Protein AF-A0A9D7TVD2-F1 (afdb_monomer_lite)

Foldseek 3Di:
DAQAAQKFKDKLNHTDDTDHHPADPVNDDDLDDDDDPADIDMDILHDDKDKDKDDAQVSNPDPDPPRKAHIDMETFDDFVQFDFKFKDFADPPPQFQKKKKKKKDFPVFLQFKDKQNHRDPFDWAADPSDHRMIMTIDIDHDDPDTMIMIHTPDTMWMKIKIIGSYHIDIYTRDTNPDDQFKAKWKAQVVDPDTGSDNDDDAPGKIWIKIKHQADPPPVGGDFFQKKWKAWPPPLVQKVVSDPGDMGGDDPPDNTRAFPDWDDDSSTIMGMDIDPDIMGGNDDDDIDMDMWTWDDDPVGGDTD

Structure (mmCIF, N/CA/C/O backbone):
data_AF-A0A9D7TVD2-F1
#
_entry.id   AF-A0A9D7TVD2-F1
#
loop_
_atom_site.group_PDB
_atom_site.id
_atom_site.type_symbol
_atom_site.label_atom_id
_atom_site.label_alt_id
_atom_site.label_comp_id
_atom_site.label_asym_id
_atom_site.label_entity_id
_atom_site.label_seq_id
_atom_site.pdbx_PDB_ins_code
_atom_site.Cartn_x
_atom_site.Cartn_y
_atom_site.Cartn_z
_atom_site.occupancy
_atom_site.B_iso_or_equiv
_atom_site.auth_seq_id
_atom_site.auth_comp_id
_atom_site.auth_asym_id
_atom_site.auth_atom_id
_atom_site.pdbx_PDB_model_num
ATOM 1 N N . MET A 1 1 ? 15.149 -0.720 5.467 1.00 92.44 1 MET A N 1
ATOM 2 C CA . MET A 1 1 ? 15.584 -0.126 6.751 1.00 92.44 1 MET A CA 1
ATOM 3 C C . MET A 1 1 ? 14.528 -0.386 7.810 1.00 92.44 1 MET A C 1
ATOM 5 O O . MET A 1 1 ? 13.360 -0.166 7.510 1.00 92.44 1 MET A O 1
ATOM 9 N N . ALA A 1 2 ? 14.906 -0.838 9.004 1.00 95.94 2 ALA A N 1
ATOM 10 C CA . ALA A 1 2 ? 13.975 -1.062 10.113 1.00 95.94 2 ALA A CA 1
ATOM 11 C C . ALA A 1 2 ? 13.753 0.200 10.960 1.00 95.94 2 ALA A C 1
ATOM 13 O O . ALA A 1 2 ? 14.700 0.931 11.260 1.00 95.94 2 ALA A O 1
ATOM 14 N N . SER A 1 3 ? 12.503 0.442 11.363 1.00 92.69 3 SER A N 1
ATOM 15 C CA . SER A 1 3 ? 12.142 1.546 12.265 1.00 92.69 3 SER A CA 1
ATOM 16 C C . SER A 1 3 ? 12.332 1.202 13.748 1.00 92.69 3 SER A C 1
ATOM 18 O O . SER A 1 3 ? 12.422 2.105 14.582 1.00 92.69 3 SER A O 1
ATOM 20 N N . GLU A 1 4 ? 12.367 -0.087 14.083 1.00 92.62 4 GLU A N 1
ATOM 21 C CA . GLU A 1 4 ? 12.349 -0.612 15.451 1.00 92.62 4 GLU A CA 1
ATOM 22 C C . GLU A 1 4 ? 13.336 -1.777 15.606 1.00 92.62 4 GLU A C 1
ATOM 24 O O . GLU A 1 4 ? 13.703 -2.432 14.625 1.00 92.62 4 GLU A O 1
ATOM 29 N N . ASP A 1 5 ? 13.754 -2.045 16.844 1.00 91.00 5 ASP A N 1
ATOM 30 C CA . ASP A 1 5 ? 14.637 -3.170 17.149 1.00 91.00 5 ASP A CA 1
ATOM 31 C C . ASP A 1 5 ? 13.942 -4.516 16.958 1.00 91.00 5 ASP A C 1
ATOM 33 O O . ASP A 1 5 ? 12.727 -4.631 17.146 1.00 91.00 5 ASP A O 1
ATOM 37 N N . ASN A 1 6 ? 14.719 -5.556 16.648 1.00 94.75 6 ASN A N 1
ATOM 38 C CA . ASN A 1 6 ? 14.217 -6.915 16.432 1.00 94.75 6 ASN A CA 1
ATOM 39 C C . ASN A 1 6 ? 13.080 -6.976 15.389 1.00 94.75 6 ASN A C 1
ATOM 41 O O . ASN A 1 6 ? 12.028 -7.555 15.660 1.00 94.75 6 ASN A O 1
ATOM 45 N N . THR A 1 7 ? 13.252 -6.315 14.242 1.00 96.94 7 THR A N 1
ATOM 46 C CA . THR A 1 7 ? 12.328 -6.364 13.097 1.00 96.94 7 THR A CA 1
ATOM 47 C C . THR A 1 7 ? 12.683 -7.546 12.199 1.00 96.94 7 THR A C 1
ATOM 49 O O . THR A 1 7 ? 13.770 -7.572 11.620 1.00 96.94 7 THR A O 1
ATOM 52 N N . SER A 1 8 ? 11.784 -8.513 12.062 1.00 96.81 8 SER A N 1
ATOM 53 C CA . SER A 1 8 ? 11.948 -9.682 11.193 1.00 96.81 8 SER A CA 1
ATOM 54 C C . SER A 1 8 ? 11.457 -9.354 9.786 1.00 96.81 8 SER A C 1
ATOM 56 O O . SER A 1 8 ? 10.293 -9.001 9.606 1.00 96.81 8 SER A O 1
ATOM 58 N N . VAL A 1 9 ? 12.329 -9.487 8.786 1.00 96.69 9 VAL A N 1
ATOM 59 C CA . VAL A 1 9 ? 12.029 -9.214 7.373 1.00 96.69 9 VAL A CA 1
ATOM 60 C C . VAL A 1 9 ? 11.963 -10.522 6.592 1.00 96.69 9 VAL A C 1
ATOM 62 O O . VAL A 1 9 ? 12.814 -11.398 6.758 1.00 96.69 9 VAL A O 1
ATOM 65 N N . TYR A 1 10 ? 10.979 -10.623 5.703 1.00 95.06 10 TYR A N 1
ATOM 66 C CA . TYR A 1 10 ? 10.737 -11.766 4.832 1.00 95.06 10 TYR A CA 1
ATOM 67 C C . TYR A 1 10 ? 10.717 -11.315 3.370 1.00 95.06 10 TYR A C 1
ATOM 69 O O . TYR A 1 10 ? 10.204 -10.242 3.046 1.00 95.06 10 TYR A O 1
ATOM 77 N N . ILE A 1 11 ? 11.266 -12.147 2.490 1.00 94.00 11 ILE A N 1
ATOM 78 C CA . ILE A 1 11 ? 11.288 -11.949 1.039 1.00 94.00 11 ILE A CA 1
ATOM 79 C C . ILE A 1 11 ? 10.581 -13.145 0.410 1.00 94.00 11 ILE A C 1
ATOM 81 O O . ILE A 1 11 ? 10.964 -14.286 0.656 1.00 94.00 11 ILE A O 1
ATOM 85 N N . ASP A 1 12 ? 9.512 -12.888 -0.341 1.00 93.12 12 ASP A N 1
ATOM 86 C CA . ASP A 1 12 ? 8.628 -13.910 -0.919 1.00 93.12 12 ASP A CA 1
ATOM 87 C C . ASP A 1 12 ? 8.156 -14.948 0.122 1.00 93.12 12 ASP A C 1
ATOM 89 O O . ASP A 1 12 ? 8.055 -16.145 -0.138 1.00 93.12 12 ASP A O 1
ATOM 93 N N . GLY A 1 13 ? 7.888 -14.470 1.344 1.00 91.50 13 GLY A N 1
ATOM 94 C CA . GLY A 1 13 ? 7.452 -15.286 2.482 1.00 91.50 13 GLY A CA 1
ATOM 95 C C . GLY A 1 13 ? 8.570 -16.054 3.199 1.00 91.50 13 GLY A C 1
ATOM 96 O O . GLY A 1 13 ? 8.316 -16.650 4.243 1.00 91.50 13 GLY A O 1
ATOM 97 N N . VAL A 1 14 ? 9.806 -16.018 2.697 1.00 93.94 14 VAL A N 1
ATOM 98 C CA . VAL A 1 14 ? 10.966 -16.670 3.318 1.00 93.94 14 VAL A CA 1
ATOM 99 C C . VAL A 1 14 ? 11.669 -15.691 4.253 1.00 93.94 14 VAL A C 1
ATOM 101 O O . VAL A 1 14 ? 11.932 -14.551 3.876 1.00 93.94 14 VAL A O 1
ATOM 104 N N . PHE A 1 15 ? 11.988 -16.126 5.476 1.00 96.50 15 PHE A N 1
ATOM 105 C CA . PHE A 1 15 ? 12.743 -15.307 6.429 1.00 96.50 15 PHE A CA 1
ATOM 106 C C . PHE A 1 15 ? 14.094 -14.898 5.831 1.00 96.50 15 PHE A C 1
ATOM 108 O O . PHE A 1 15 ? 14.874 -15.753 5.413 1.00 96.50 15 PHE A O 1
ATOM 115 N N . ALA A 1 16 ? 14.364 -13.593 5.803 1.00 94.75 16 ALA A N 1
ATOM 116 C CA . ALA A 1 16 ? 15.585 -13.037 5.236 1.00 94.75 16 ALA A CA 1
ATOM 117 C C . ALA A 1 16 ? 16.570 -12.590 6.322 1.00 94.75 16 ALA A C 1
ATOM 119 O O . ALA A 1 16 ? 17.751 -12.930 6.255 1.00 94.75 16 ALA A O 1
ATOM 120 N N . VAL A 1 17 ? 16.110 -11.804 7.305 1.00 97.00 17 VAL A N 1
ATOM 121 C CA . VAL A 1 17 ? 16.983 -11.191 8.321 1.00 97.00 17 VAL A CA 1
ATOM 122 C C . VAL A 1 17 ? 16.187 -10.631 9.507 1.00 97.00 17 VAL A C 1
ATOM 124 O O . VAL A 1 17 ? 15.033 -10.231 9.356 1.00 97.00 17 VAL A O 1
ATOM 127 N N . THR A 1 18 ? 16.832 -10.525 10.672 1.00 97.81 18 THR A N 1
ATOM 128 C CA . THR A 1 18 ? 16.380 -9.681 11.790 1.00 97.81 18 THR A CA 1
ATOM 129 C C . THR A 1 18 ? 17.214 -8.402 11.833 1.00 97.81 18 THR A C 1
ATOM 131 O O . THR A 1 18 ? 18.440 -8.466 11.885 1.00 97.81 18 THR A O 1
ATOM 134 N N . LEU A 1 19 ? 16.555 -7.245 11.816 1.00 97.19 19 LEU A N 1
ATOM 135 C CA . LEU A 1 19 ? 17.178 -5.922 11.823 1.00 97.19 19 LEU A CA 1
ATOM 136 C C . LEU A 1 19 ? 16.877 -5.180 13.126 1.00 97.19 19 LEU A C 1
ATOM 138 O O . LEU A 1 19 ? 15.740 -5.173 13.597 1.00 97.19 19 LEU A O 1
ATOM 142 N N . ASN A 1 20 ? 17.883 -4.499 13.665 1.00 97.56 20 ASN A N 1
ATOM 143 C CA . ASN A 1 20 ? 17.700 -3.486 14.698 1.00 97.56 20 ASN A CA 1
ATOM 144 C C . ASN A 1 20 ? 17.351 -2.120 14.094 1.00 97.56 20 ASN A C 1
ATOM 146 O O . ASN A 1 20 ? 17.512 -1.899 12.889 1.00 97.56 20 ASN A O 1
ATOM 150 N N . LYS A 1 21 ? 16.887 -1.184 14.926 1.00 95.75 21 LYS A N 1
ATOM 151 C CA . LYS A 1 21 ? 16.491 0.159 14.498 1.00 95.75 21 LYS A CA 1
ATOM 152 C C . LYS A 1 21 ? 17.612 0.833 13.699 1.00 95.75 21 LYS A C 1
ATOM 154 O O . LYS A 1 21 ? 18.761 0.887 14.128 1.00 95.75 21 LYS A O 1
ATOM 159 N N . GLY A 1 22 ? 17.266 1.356 12.523 1.00 94.25 22 GLY A N 1
ATOM 160 C CA . GLY A 1 22 ? 18.199 2.019 11.607 1.00 94.25 22 GLY A CA 1
ATOM 161 C C . GLY A 1 22 ? 19.039 1.072 10.744 1.00 94.25 22 GLY A C 1
ATOM 162 O O . GLY A 1 22 ? 19.676 1.532 9.799 1.00 94.25 22 GLY A O 1
ATOM 163 N N . GLN A 1 23 ? 19.018 -0.242 10.993 1.00 96.31 23 GLN A N 1
ATOM 164 C CA . GLN A 1 23 ? 19.725 -1.197 10.143 1.00 96.31 23 GLN A CA 1
ATOM 165 C C . GLN A 1 23 ? 19.003 -1.398 8.805 1.00 96.31 23 GLN A C 1
ATOM 167 O O . GLN A 1 23 ? 17.773 -1.309 8.694 1.00 96.31 23 GLN A O 1
ATOM 172 N N . ILE A 1 24 ? 19.789 -1.677 7.766 1.00 93.62 24 ILE A N 1
ATOM 173 C CA . ILE A 1 24 ? 19.327 -1.935 6.401 1.00 93.62 24 ILE A CA 1
ATOM 174 C C . ILE A 1 24 ? 19.646 -3.370 5.987 1.00 93.62 24 ILE A C 1
ATOM 176 O O . ILE A 1 24 ? 20.529 -4.013 6.550 1.00 93.62 24 ILE A O 1
ATOM 180 N N . TYR A 1 25 ? 18.917 -3.858 4.988 1.00 91.75 25 TYR A N 1
ATOM 181 C CA . TYR A 1 25 ? 19.208 -5.114 4.317 1.00 91.75 25 TYR A CA 1
ATOM 182 C C . TYR A 1 25 ? 19.204 -4.886 2.800 1.00 91.75 25 TYR A C 1
ATOM 184 O O . TYR A 1 25 ? 18.237 -4.300 2.304 1.00 91.75 25 TYR A O 1
ATOM 192 N N . PRO A 1 26 ? 20.231 -5.356 2.071 1.00 88.25 26 PRO A N 1
ATOM 193 C CA . PRO A 1 26 ? 21.501 -5.883 2.587 1.00 88.25 26 PRO A CA 1
ATOM 194 C C . PRO A 1 26 ? 22.241 -4.852 3.461 1.00 88.25 26 PRO A C 1
ATOM 196 O O . PRO A 1 26 ? 22.080 -3.651 3.267 1.00 88.25 26 PRO A O 1
ATOM 199 N N . GLY A 1 27 ? 23.024 -5.307 4.447 1.00 85.25 27 GLY A N 1
ATOM 200 C CA . GLY A 1 27 ? 23.685 -4.434 5.438 1.00 85.25 27 GLY A CA 1
ATOM 201 C C . GLY A 1 27 ? 24.737 -3.472 4.868 1.00 85.25 27 GLY A C 1
ATOM 202 O O . GLY A 1 27 ? 25.226 -2.601 5.581 1.00 85.25 27 GLY A O 1
ATOM 203 N N . ALA A 1 28 ? 25.078 -3.627 3.590 1.00 84.19 28 ALA A N 1
ATOM 204 C CA . ALA A 1 28 ? 25.932 -2.737 2.822 1.00 84.19 28 ALA A CA 1
ATOM 205 C C . ALA A 1 28 ? 25.557 -2.816 1.335 1.00 84.19 28 ALA A C 1
ATOM 207 O O . ALA A 1 28 ? 25.046 -3.837 0.867 1.00 84.19 28 ALA A O 1
ATOM 208 N N . PHE A 1 29 ? 25.867 -1.761 0.582 1.00 80.62 29 PHE A N 1
ATOM 209 C CA . PHE A 1 29 ? 25.819 -1.797 -0.877 1.00 80.62 29 PHE A CA 1
ATOM 210 C C . PHE A 1 29 ? 27.043 -2.554 -1.400 1.00 80.62 29 PHE A C 1
ATOM 212 O O . PHE A 1 29 ? 28.178 -2.196 -1.084 1.00 80.62 29 PHE A O 1
ATOM 219 N N . THR A 1 30 ? 26.821 -3.611 -2.179 1.00 78.50 30 THR A N 1
ATOM 220 C CA . THR A 1 30 ? 27.892 -4.428 -2.762 1.00 78.50 30 THR A CA 1
ATOM 221 C C . THR A 1 30 ? 27.975 -4.204 -4.270 1.00 78.50 30 THR A C 1
ATOM 223 O O . THR A 1 30 ? 26.995 -3.830 -4.912 1.00 78.50 30 THR A O 1
ATOM 226 N N . SER A 1 31 ? 29.144 -4.468 -4.856 1.00 75.81 31 SER A N 1
ATOM 227 C CA . SER A 1 31 ? 29.329 -4.471 -6.315 1.00 75.81 31 SER A CA 1
ATOM 228 C C . SER A 1 31 ? 28.621 -5.638 -7.016 1.00 75.81 31 SER A C 1
ATOM 230 O O . SER A 1 31 ? 28.475 -5.613 -8.232 1.00 75.81 31 SER A O 1
ATOM 232 N N . ASN A 1 32 ? 28.160 -6.636 -6.254 1.00 74.31 32 ASN A N 1
ATOM 233 C CA . ASN A 1 32 ? 27.397 -7.790 -6.727 1.00 74.31 32 ASN A CA 1
ATOM 234 C C . ASN A 1 32 ? 26.092 -7.899 -5.919 1.00 74.31 32 ASN A C 1
ATOM 236 O O . ASN A 1 32 ? 25.999 -8.748 -5.024 1.00 74.31 32 ASN A O 1
ATOM 240 N N . PRO A 1 33 ? 25.115 -7.002 -6.142 1.00 76.44 33 PRO A N 1
ATOM 241 C CA . PRO A 1 33 ? 23.860 -7.043 -5.407 1.00 76.44 33 PRO A CA 1
ATOM 242 C C . PRO A 1 33 ? 23.048 -8.281 -5.800 1.00 76.44 33 PRO A C 1
ATOM 244 O O . PRO A 1 33 ? 23.108 -8.749 -6.937 1.00 76.44 33 PRO A O 1
ATOM 247 N N . THR A 1 34 ? 22.238 -8.789 -4.872 1.00 76.19 34 THR A N 1
ATOM 248 C CA . THR A 1 34 ? 21.202 -9.771 -5.211 1.00 76.19 34 THR A CA 1
ATOM 249 C C . THR A 1 34 ? 20.209 -9.124 -6.172 1.00 76.19 34 THR A C 1
ATOM 251 O O . THR A 1 34 ? 19.627 -8.085 -5.859 1.00 76.19 34 THR A O 1
ATOM 254 N N . VAL A 1 35 ? 20.012 -9.733 -7.341 1.00 75.31 35 VAL A N 1
ATOM 255 C CA . VAL A 1 35 ? 19.112 -9.212 -8.376 1.00 75.31 35 VAL A CA 1
ATOM 256 C C . VAL A 1 35 ? 17.778 -9.949 -8.321 1.00 75.31 35 VAL A C 1
ATOM 258 O O . VAL A 1 35 ? 17.726 -11.169 -8.472 1.00 75.31 35 VAL A O 1
ATOM 261 N N . PHE A 1 36 ? 16.691 -9.195 -8.164 1.00 81.88 36 PHE A N 1
ATOM 262 C CA . PHE A 1 36 ? 15.327 -9.705 -8.287 1.00 81.88 36 PHE A CA 1
ATOM 263 C C . PHE A 1 36 ? 14.821 -9.457 -9.711 1.00 81.88 36 PHE A C 1
ATOM 265 O O . PHE A 1 36 ? 14.593 -8.319 -10.113 1.00 81.88 36 PHE A O 1
ATOM 272 N N . LEU A 1 37 ? 14.688 -10.529 -10.496 1.00 81.00 37 LEU A N 1
ATOM 273 C CA . LEU A 1 37 ? 14.229 -10.460 -11.894 1.00 81.00 37 LEU A CA 1
ATOM 274 C C . LEU A 1 37 ? 12.708 -10.599 -12.040 1.00 81.00 37 LEU A C 1
ATOM 276 O O . LEU A 1 37 ? 12.159 -10.330 -13.107 1.00 81.00 37 LEU A O 1
ATOM 280 N N . ASN A 1 38 ? 12.037 -11.015 -10.970 1.00 86.19 38 ASN A N 1
ATOM 281 C CA . ASN A 1 38 ? 10.592 -11.172 -10.893 1.00 86.19 38 ASN A CA 1
ATOM 282 C C . ASN A 1 38 ? 10.034 -10.190 -9.855 1.00 86.19 38 ASN A C 1
ATOM 284 O O . ASN A 1 38 ? 10.799 -9.703 -9.020 1.00 86.19 38 ASN A O 1
ATOM 288 N N . PRO A 1 39 ? 8.725 -9.886 -9.881 1.00 90.25 39 PRO A N 1
ATOM 289 C CA . PRO A 1 39 ? 8.092 -9.175 -8.778 1.00 90.25 39 PRO A CA 1
ATOM 290 C C . PRO A 1 39 ? 8.381 -9.891 -7.457 1.00 90.25 39 PRO A C 1
ATOM 292 O O . PRO A 1 39 ? 8.326 -11.119 -7.400 1.00 90.25 39 PRO A O 1
ATOM 295 N N . THR A 1 40 ? 8.678 -9.121 -6.416 1.00 92.50 40 THR A N 1
ATOM 296 C CA . THR A 1 40 ? 9.119 -9.639 -5.118 1.00 92.50 40 THR A CA 1
ATOM 297 C C . THR A 1 40 ? 8.294 -9.012 -4.010 1.00 92.50 40 THR A C 1
ATOM 299 O O . THR A 1 40 ? 8.078 -7.798 -3.987 1.00 92.50 40 THR A O 1
ATOM 302 N N . SER A 1 41 ? 7.795 -9.854 -3.113 1.00 93.62 41 SER A N 1
ATOM 303 C CA . SER A 1 41 ? 7.057 -9.443 -1.928 1.00 93.62 41 SER A CA 1
ATOM 304 C C . SER A 1 41 ? 8.039 -9.255 -0.782 1.00 93.62 41 SER A C 1
ATOM 306 O O . SER A 1 41 ? 8.838 -10.145 -0.494 1.00 93.62 41 SER A O 1
ATOM 308 N N . ILE A 1 42 ? 7.994 -8.096 -0.131 1.00 94.19 42 ILE A N 1
ATOM 309 C CA . ILE A 1 42 ? 8.812 -7.800 1.045 1.00 94.19 42 ILE A CA 1
ATOM 310 C C . ILE A 1 42 ? 7.851 -7.500 2.185 1.00 94.19 42 ILE A C 1
ATOM 312 O O . ILE A 1 42 ? 7.080 -6.543 2.113 1.00 94.19 42 ILE A O 1
ATOM 316 N N . THR A 1 43 ? 7.894 -8.318 3.232 1.00 93.62 43 THR A N 1
ATOM 317 C CA . THR A 1 43 ? 7.045 -8.166 4.417 1.00 93.62 43 THR A CA 1
ATOM 318 C C . THR A 1 43 ? 7.893 -8.121 5.681 1.00 93.62 43 THR A C 1
ATOM 320 O O . THR A 1 43 ? 9.034 -8.584 5.705 1.00 93.62 43 THR A O 1
ATOM 323 N N . ALA A 1 44 ? 7.352 -7.527 6.741 1.00 94.19 44 ALA A N 1
ATOM 324 C CA . ALA A 1 44 ? 7.984 -7.510 8.050 1.00 94.19 44 ALA A CA 1
ATOM 325 C C . ALA A 1 44 ? 6.937 -7.530 9.165 1.00 94.19 44 ALA A C 1
ATOM 327 O O . ALA A 1 44 ? 5.779 -7.174 8.949 1.00 94.19 44 ALA A O 1
ATOM 328 N N . ASP A 1 45 ? 7.357 -7.947 10.356 1.00 89.25 45 ASP A N 1
ATOM 329 C CA . ASP A 1 45 ? 6.533 -7.925 11.572 1.00 89.25 45 ASP A CA 1
ATOM 330 C C . ASP A 1 45 ? 6.404 -6.521 12.193 1.00 89.25 45 ASP A C 1
ATOM 332 O O . ASP A 1 45 ? 5.479 -6.266 12.965 1.00 89.25 45 ASP A O 1
ATOM 336 N N . LYS A 1 46 ? 7.313 -5.608 11.834 1.00 89.00 46 LYS A N 1
ATOM 337 C CA . LYS A 1 46 ? 7.385 -4.216 12.294 1.00 89.00 46 LYS A CA 1
ATOM 338 C C . LYS A 1 46 ? 7.624 -3.257 11.124 1.00 89.00 46 LYS A C 1
ATOM 340 O O . LYS A 1 46 ? 8.034 -3.693 10.046 1.00 89.00 46 LYS A O 1
ATOM 345 N N . PRO A 1 47 ? 7.390 -1.940 11.301 1.00 90.94 47 PRO A N 1
ATOM 346 C CA . PRO A 1 47 ? 7.536 -0.972 10.220 1.00 90.94 47 PRO A CA 1
ATOM 347 C C . PRO A 1 47 ? 8.941 -0.961 9.600 1.00 90.94 47 PRO A C 1
ATOM 349 O O . PRO A 1 47 ? 9.956 -0.802 10.287 1.00 90.94 47 PRO A O 1
ATOM 352 N N . ILE A 1 48 ? 8.977 -1.057 8.271 1.00 93.94 48 ILE A N 1
ATOM 353 C CA . ILE A 1 48 ? 10.184 -0.956 7.451 1.00 93.94 48 ILE A CA 1
ATOM 354 C C . ILE A 1 48 ? 10.009 0.103 6.360 1.00 93.94 48 ILE A C 1
ATOM 356 O O . ILE A 1 48 ? 8.908 0.342 5.873 1.00 93.94 48 ILE A O 1
ATOM 360 N N . CYS A 1 49 ? 11.118 0.713 5.951 1.00 93.69 49 CYS A N 1
ATOM 361 C CA . CYS A 1 49 ? 11.213 1.513 4.732 1.00 93.69 49 CYS A CA 1
ATOM 362 C C . CYS A 1 49 ? 11.970 0.711 3.668 1.00 93.69 49 CYS A C 1
ATOM 364 O O . CYS A 1 49 ? 13.063 0.197 3.943 1.00 93.69 49 CYS A O 1
ATOM 366 N N . VAL A 1 50 ? 11.392 0.597 2.474 1.00 93.62 50 VAL A N 1
ATOM 367 C CA . VAL A 1 50 ? 11.992 -0.095 1.329 1.00 93.62 50 VAL A CA 1
ATOM 368 C C . VAL A 1 50 ? 12.220 0.923 0.220 1.00 93.62 50 VAL A C 1
ATOM 370 O O . VAL A 1 50 ? 11.292 1.624 -0.175 1.00 93.62 50 VAL A O 1
ATOM 373 N N . THR A 1 51 ? 13.446 0.978 -0.291 1.00 91.44 51 THR A N 1
ATOM 374 C CA . THR A 1 51 ? 13.826 1.847 -1.407 1.00 91.44 51 THR A CA 1
ATOM 375 C C . THR A 1 51 ? 14.310 0.982 -2.554 1.00 91.44 51 THR A C 1
ATOM 377 O O . THR A 1 51 ? 15.152 0.104 -2.361 1.00 91.44 51 THR A O 1
ATOM 380 N N . GLN A 1 52 ? 13.783 1.237 -3.743 1.00 89.12 52 GLN A N 1
ATOM 381 C CA . GLN A 1 52 ? 14.264 0.649 -4.980 1.00 89.12 52 GLN A CA 1
ATOM 382 C C . GLN A 1 52 ? 15.200 1.636 -5.672 1.00 89.12 52 GLN A C 1
ATOM 384 O O . GLN A 1 52 ? 14.877 2.816 -5.793 1.00 89.12 52 GLN A O 1
ATOM 389 N N . TYR A 1 53 ? 16.340 1.134 -6.139 1.00 85.94 53 TYR A N 1
ATOM 390 C CA . TYR A 1 53 ? 17.349 1.919 -6.840 1.00 85.94 53 TYR A CA 1
ATOM 391 C C . TYR A 1 53 ? 17.434 1.494 -8.305 1.00 85.94 53 TYR A C 1
ATOM 393 O O . TYR A 1 53 ? 17.469 0.305 -8.626 1.00 85.94 53 TYR A O 1
ATOM 401 N N . ALA A 1 54 ? 17.498 2.489 -9.174 1.00 82.75 54 ALA A N 1
ATOM 402 C CA . ALA A 1 54 ? 17.974 2.405 -10.539 1.00 82.75 54 ALA A CA 1
ATOM 403 C C . ALA A 1 54 ? 19.482 2.691 -10.533 1.00 82.75 54 ALA A C 1
ATOM 405 O O . ALA A 1 54 ? 19.932 3.676 -9.951 1.00 82.75 54 ALA A O 1
ATOM 406 N N . GLN A 1 55 ? 20.276 1.814 -11.142 1.00 79.06 55 GLN A N 1
ATOM 407 C CA . GLN A 1 55 ? 21.717 2.026 -11.291 1.00 79.06 55 GLN A CA 1
ATOM 408 C C . GLN A 1 55 ? 22.003 2.849 -12.554 1.00 79.06 55 GLN A C 1
ATOM 410 O O . GLN A 1 55 ? 21.264 2.731 -13.527 1.00 79.06 55 GLN A O 1
ATOM 415 N N . ALA A 1 56 ? 23.104 3.614 -12.554 1.00 77.06 56 ALA A N 1
ATOM 416 C CA . ALA A 1 56 ? 23.629 4.252 -13.767 1.00 77.06 56 ALA A CA 1
ATOM 417 C C . ALA A 1 56 ? 23.888 3.217 -14.864 1.00 77.06 56 ALA A C 1
ATOM 419 O O . ALA A 1 56 ? 24.315 2.096 -14.569 1.00 77.06 56 ALA A O 1
ATOM 420 N N . ASP A 1 57 ? 23.742 3.630 -16.117 1.00 71.50 57 ASP A N 1
ATOM 421 C CA . ASP A 1 57 ? 23.998 2.860 -17.333 1.00 71.50 57 ASP A CA 1
ATOM 422 C C . ASP A 1 57 ? 25.275 1.974 -17.284 1.00 71.50 57 ASP A C 1
ATOM 424 O O . ASP A 1 57 ? 25.238 0.786 -17.633 1.00 71.50 57 ASP A O 1
ATOM 428 N N . ALA A 1 58 ? 26.390 2.492 -16.763 1.00 70.75 58 ALA A N 1
ATOM 429 C CA . ALA A 1 58 ? 27.670 1.802 -16.617 1.00 70.75 58 ALA A CA 1
ATOM 430 C C . ALA A 1 58 ? 27.637 0.662 -15.580 1.00 70.75 58 ALA A C 1
ATOM 432 O O . ALA A 1 58 ? 28.412 -0.292 -15.678 1.00 70.75 58 ALA A O 1
ATOM 433 N N . CYS A 1 59 ? 26.707 0.730 -14.626 1.00 71.88 59 CYS A N 1
ATOM 434 C CA . CYS A 1 59 ? 26.596 -0.137 -13.454 1.00 71.88 59 CYS A CA 1
ATOM 435 C C . CYS A 1 59 ? 25.403 -1.110 -13.500 1.00 71.88 59 CYS A C 1
ATOM 437 O O . CYS A 1 59 ? 25.354 -2.014 -12.676 1.00 71.88 59 CYS A O 1
ATOM 439 N N . THR A 1 60 ? 24.477 -0.972 -14.457 1.00 66.25 60 THR A N 1
ATOM 440 C CA . THR A 1 60 ? 23.214 -1.750 -14.574 1.00 66.25 60 THR A CA 1
ATOM 441 C C . THR A 1 60 ? 23.368 -3.263 -14.805 1.00 66.25 60 THR A C 1
ATOM 443 O O . THR A 1 60 ? 22.372 -3.966 -14.974 1.00 66.25 60 THR A O 1
ATOM 446 N N . GLY A 1 61 ? 24.594 -3.789 -14.911 1.00 61.56 61 GLY A N 1
ATOM 447 C CA . GLY A 1 61 ? 24.854 -5.171 -15.344 1.00 61.56 61 GLY A CA 1
ATOM 448 C C . GLY A 1 61 ? 24.399 -5.470 -16.783 1.00 61.56 61 GLY A C 1
ATOM 449 O O . GLY A 1 61 ? 24.537 -6.598 -17.257 1.00 61.56 61 GLY A O 1
ATOM 450 N N . GLN A 1 62 ? 23.870 -4.472 -17.500 1.00 61.09 62 GLN A N 1
ATOM 451 C CA . GLN A 1 62 ? 23.343 -4.621 -18.845 1.00 61.09 62 GLN A CA 1
ATOM 452 C C . GLN A 1 62 ? 24.500 -4.720 -19.850 1.00 61.09 62 GLN A C 1
ATOM 454 O O . GLN A 1 62 ? 25.331 -3.821 -19.978 1.00 61.09 62 GLN A O 1
ATOM 459 N N . ILE A 1 63 ? 24.566 -5.846 -20.563 1.00 56.28 63 ILE A N 1
ATOM 460 C CA . ILE A 1 63 ? 25.653 -6.151 -21.511 1.00 56.28 63 ILE A CA 1
ATOM 461 C C . ILE A 1 63 ? 25.356 -5.560 -22.907 1.00 56.28 63 ILE A C 1
ATOM 463 O O . ILE A 1 63 ? 26.261 -5.358 -23.713 1.00 56.28 63 ILE A O 1
ATOM 467 N N . SER A 1 64 ? 24.088 -5.246 -23.201 1.00 56.66 64 SER A N 1
ATOM 468 C CA . SER A 1 64 ? 23.622 -4.765 -24.509 1.00 56.66 64 SER A CA 1
ATOM 469 C C . SER A 1 64 ? 23.628 -3.234 -24.627 1.00 56.66 64 SER A C 1
ATOM 471 O O . SER A 1 64 ? 23.122 -2.552 -23.738 1.00 56.66 64 SER A O 1
ATOM 473 N N . ASN A 1 65 ? 24.111 -2.714 -25.759 1.00 58.38 65 ASN A N 1
ATOM 474 C CA . ASN A 1 65 ? 24.155 -1.287 -26.112 1.00 58.38 65 ASN A CA 1
ATOM 475 C C . ASN A 1 65 ? 22.908 -0.892 -26.956 1.00 58.38 65 ASN A C 1
ATOM 477 O O . ASN A 1 65 ? 22.516 -1.700 -27.803 1.00 58.38 65 ASN A O 1
ATOM 481 N N . PRO A 1 66 ? 22.292 0.304 -26.800 1.00 62.44 66 PRO A N 1
ATOM 482 C CA . PRO A 1 66 ? 22.616 1.369 -25.853 1.00 62.44 66 PRO A CA 1
ATOM 483 C C . PRO A 1 66 ? 22.303 0.988 -24.407 1.00 62.44 66 PRO A C 1
ATOM 485 O O . PRO A 1 66 ? 21.204 0.514 -24.108 1.00 62.44 66 PRO A O 1
ATOM 488 N N . ARG A 1 67 ? 23.265 1.240 -23.514 1.00 70.44 67 ARG A N 1
ATOM 489 C CA . ARG A 1 67 ? 22.979 1.357 -22.080 1.00 70.44 67 ARG A CA 1
ATOM 490 C C . ARG A 1 67 ? 22.146 2.630 -21.888 1.00 70.44 67 ARG A C 1
ATOM 492 O O . ARG A 1 67 ? 22.312 3.593 -22.639 1.00 70.44 67 ARG A O 1
ATOM 499 N N . VAL A 1 68 ? 21.172 2.588 -20.988 1.00 72.31 68 VAL A N 1
ATOM 500 C CA . VAL A 1 68 ? 20.195 3.671 -20.816 1.00 72.31 68 VAL A CA 1
ATOM 501 C C . VAL A 1 68 ? 20.026 3.988 -19.341 1.00 72.31 68 VAL A C 1
ATOM 503 O O . VAL A 1 68 ? 19.959 3.063 -18.532 1.00 72.31 68 VAL A O 1
ATOM 506 N N . GLY A 1 69 ? 19.887 5.278 -19.038 1.00 72.94 69 GLY A N 1
ATOM 507 C CA . GLY A 1 69 ? 19.453 5.758 -17.733 1.00 72.94 69 GLY A CA 1
ATOM 508 C C . GLY A 1 69 ? 20.540 6.208 -16.771 1.00 72.94 69 GLY A C 1
ATOM 509 O O . GLY A 1 69 ? 21.603 5.597 -16.683 1.00 72.94 69 GLY A O 1
ATOM 510 N N . ASP A 1 70 ? 20.206 7.229 -15.986 1.00 80.38 70 ASP A N 1
ATOM 511 C CA . ASP A 1 70 ? 20.998 7.676 -14.847 1.00 80.38 70 ASP A CA 1
ATOM 512 C C . ASP A 1 70 ? 20.536 6.986 -13.548 1.00 80.38 70 ASP A C 1
ATOM 514 O O . ASP A 1 70 ? 19.504 6.303 -13.521 1.00 80.38 70 ASP A O 1
ATOM 518 N N . PRO A 1 71 ? 21.309 7.086 -12.451 1.00 85.06 71 PRO A N 1
ATOM 519 C CA . PRO A 1 71 ? 20.854 6.614 -11.155 1.00 85.06 71 PRO A CA 1
ATOM 520 C C . PRO A 1 71 ? 19.582 7.330 -10.718 1.00 85.06 71 PRO A C 1
ATOM 522 O O . PRO A 1 71 ? 19.505 8.556 -10.755 1.00 85.06 71 PRO A O 1
ATOM 525 N N . ASP A 1 72 ? 18.628 6.567 -10.200 1.00 88.38 72 ASP A N 1
ATOM 526 C CA . ASP A 1 72 ? 17.413 7.117 -9.609 1.00 88.38 72 ASP A CA 1
ATOM 527 C C . ASP A 1 72 ? 16.949 6.238 -8.439 1.00 88.38 72 ASP A C 1
ATOM 529 O O . ASP A 1 72 ? 17.418 5.109 -8.262 1.00 88.38 72 ASP A O 1
ATOM 533 N N . MET A 1 73 ? 16.053 6.738 -7.596 1.00 90.62 73 MET A N 1
ATOM 534 C CA . MET A 1 73 ? 15.535 5.989 -6.459 1.00 90.62 73 MET A CA 1
ATOM 535 C C . MET A 1 73 ? 14.074 6.302 -6.172 1.00 90.62 73 MET A C 1
ATOM 537 O O . MET A 1 73 ? 13.623 7.441 -6.240 1.00 90.62 73 MET A O 1
ATOM 541 N N . VAL A 1 74 ? 13.340 5.278 -5.746 1.00 92.50 74 VAL A N 1
ATOM 542 C CA . VAL A 1 74 ? 11.963 5.425 -5.283 1.00 92.50 74 VAL A CA 1
ATOM 543 C C . VAL A 1 74 ? 11.766 4.697 -3.967 1.00 92.50 74 VAL A C 1
ATOM 545 O O . VAL A 1 74 ? 12.095 3.520 -3.823 1.00 92.50 74 VAL A O 1
ATOM 548 N N . VAL A 1 75 ? 11.208 5.407 -2.992 1.00 91.31 75 VAL A N 1
ATOM 549 C CA . VAL A 1 75 ? 10.706 4.789 -1.765 1.00 91.31 75 VAL A CA 1
ATOM 550 C C . VAL A 1 75 ? 9.370 4.129 -2.082 1.00 91.31 75 VAL A C 1
ATOM 552 O O . VAL A 1 75 ? 8.481 4.750 -2.669 1.00 91.31 75 VAL A O 1
ATOM 555 N N . LEU A 1 76 ? 9.241 2.855 -1.727 1.00 91.25 76 LEU A N 1
ATOM 556 C CA . LEU A 1 76 ? 8.052 2.071 -2.015 1.00 91.25 76 LEU A CA 1
ATOM 557 C C . LEU A 1 76 ? 6.951 2.366 -1.000 1.00 91.25 76 LEU A C 1
ATOM 559 O O . LEU A 1 76 ? 7.189 2.437 0.206 1.00 91.25 76 LEU A O 1
ATOM 563 N N . ASN A 1 77 ? 5.724 2.468 -1.500 1.00 88.25 77 ASN A N 1
ATOM 564 C CA . ASN A 1 77 ? 4.549 2.577 -0.648 1.00 88.25 77 ASN A CA 1
ATOM 565 C C . ASN A 1 77 ? 4.105 1.182 -0.194 1.00 88.25 77 ASN A C 1
ATOM 567 O O . ASN A 1 77 ? 4.018 0.288 -1.044 1.00 88.25 77 ASN A O 1
ATOM 571 N N . PRO A 1 78 ? 3.749 0.994 1.091 1.00 87.62 78 PRO A N 1
ATOM 572 C CA . PRO A 1 78 ? 3.091 -0.225 1.545 1.00 87.62 78 PRO A CA 1
ATOM 573 C C . PRO A 1 78 ? 1.834 -0.524 0.718 1.00 87.62 78 PRO A C 1
ATOM 575 O O . PRO A 1 78 ? 1.110 0.392 0.302 1.00 87.62 78 PRO A O 1
ATOM 578 N N . ILE A 1 79 ? 1.542 -1.805 0.490 1.00 86.88 79 ILE A N 1
ATOM 579 C CA . ILE A 1 79 ? 0.401 -2.233 -0.338 1.00 86.88 79 ILE A CA 1
ATOM 580 C C . ILE A 1 79 ? -0.953 -1.824 0.272 1.00 86.88 79 ILE A C 1
ATOM 582 O O . ILE A 1 79 ? -1.970 -1.713 -0.415 1.00 86.88 79 ILE A O 1
ATOM 586 N N . GLU A 1 80 ? -0.974 -1.568 1.578 1.00 80.19 80 GLU A N 1
ATOM 587 C CA . GLU A 1 80 ? -2.130 -1.126 2.348 1.00 80.19 80 GLU A CA 1
ATOM 588 C C . GLU A 1 80 ? -2.419 0.373 2.182 1.00 80.19 80 GLU A C 1
ATOM 590 O O . GLU A 1 80 ? -3.546 0.805 2.450 1.00 80.19 80 GLU A O 1
ATOM 595 N N . GLN A 1 81 ? -1.447 1.160 1.707 1.00 81.00 81 GLN A N 1
ATOM 596 C CA . GLN A 1 81 ? -1.594 2.590 1.398 1.00 81.00 81 GLN A CA 1
ATOM 597 C C . GLN A 1 81 ? -1.904 2.842 -0.087 1.00 81.00 81 GLN A C 1
ATOM 599 O O . GLN A 1 81 ? -1.425 3.785 -0.716 1.00 81.00 81 GLN A O 1
ATOM 604 N N . ASN A 1 82 ? -2.729 1.974 -0.659 1.00 86.19 82 ASN A N 1
ATOM 605 C CA . ASN A 1 82 ? -3.162 2.067 -2.045 1.00 86.19 82 ASN A CA 1
ATOM 606 C C . ASN A 1 82 ? -4.095 3.261 -2.327 1.00 86.19 82 ASN A C 1
ATOM 608 O O . ASN A 1 82 ? -4.766 3.799 -1.443 1.00 86.19 82 ASN A O 1
ATOM 612 N N . ILE A 1 83 ? -4.142 3.641 -3.601 1.00 88.31 83 ILE A N 1
ATOM 613 C CA . ILE A 1 83 ? -4.948 4.728 -4.172 1.00 88.31 83 ILE A CA 1
ATOM 614 C C . ILE A 1 83 ? -5.875 4.162 -5.252 1.00 88.31 83 ILE A C 1
ATOM 616 O O . ILE A 1 83 ? -5.573 3.124 -5.828 1.00 88.31 83 ILE A O 1
ATOM 620 N N . SER A 1 84 ? -7.003 4.813 -5.537 1.00 91.19 84 SER A N 1
ATOM 621 C CA . SER A 1 84 ? -7.963 4.349 -6.558 1.00 91.19 84 SER A CA 1
ATOM 622 C C . SER A 1 84 ? -8.190 5.338 -7.705 1.00 91.19 84 SER A C 1
ATOM 624 O O . SER A 1 84 ? -8.789 4.965 -8.710 1.00 91.19 84 SER A O 1
ATOM 626 N N . ASP A 1 85 ? -7.720 6.582 -7.576 1.00 90.12 85 ASP A N 1
ATOM 627 C CA . ASP A 1 85 ? -7.824 7.639 -8.588 1.00 90.12 85 ASP A CA 1
ATOM 628 C C . ASP A 1 85 ? -6.645 8.605 -8.441 1.00 90.12 85 ASP A C 1
ATOM 630 O O . ASP A 1 85 ? -6.441 9.181 -7.370 1.00 90.12 85 ASP A O 1
ATOM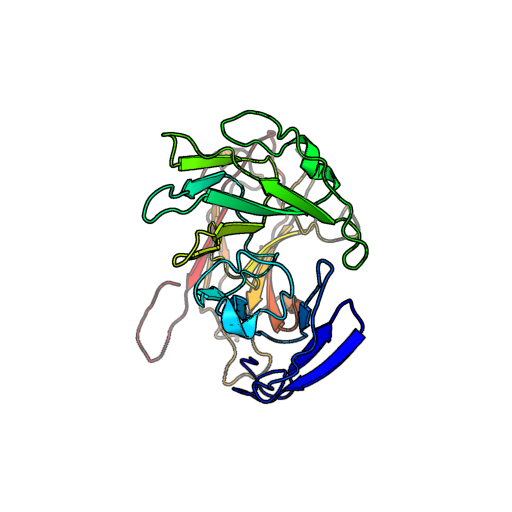 634 N N . ILE A 1 86 ? -5.835 8.746 -9.489 1.00 92.31 86 ILE A N 1
ATOM 635 C CA . ILE A 1 86 ? -4.645 9.599 -9.475 1.00 92.31 86 ILE A CA 1
ATOM 636 C C . ILE A 1 86 ? -4.249 10.018 -10.887 1.00 92.31 86 ILE A C 1
ATOM 638 O O . ILE A 1 86 ? -4.593 9.351 -11.861 1.00 92.31 86 ILE A O 1
ATOM 642 N N . LYS A 1 87 ? -3.475 11.098 -11.010 1.00 90.94 87 LYS A N 1
ATOM 643 C CA . LYS A 1 87 ? -2.774 11.441 -12.250 1.00 90.94 87 LYS A CA 1
ATOM 644 C C . LYS A 1 87 ? -1.283 11.178 -12.102 1.00 90.94 87 LYS A C 1
ATOM 646 O O . LYS A 1 87 ? -0.661 11.677 -11.171 1.00 90.94 87 LYS A O 1
ATOM 651 N N . VAL A 1 88 ? -0.728 10.441 -13.054 1.00 93.00 88 VAL A N 1
ATOM 652 C CA . VAL A 1 88 ? 0.715 10.270 -13.234 1.00 93.00 88 VAL A CA 1
ATOM 653 C C . VAL A 1 88 ? 1.187 11.095 -14.418 1.00 93.00 88 VAL A C 1
ATOM 655 O O . VAL A 1 88 ? 0.420 11.383 -15.335 1.00 93.00 88 VAL A O 1
ATOM 658 N N . PHE A 1 89 ? 2.461 11.454 -14.406 1.00 90.88 89 PHE A N 1
ATOM 659 C CA . PHE A 1 89 ? 3.127 12.205 -15.456 1.00 90.88 89 PHE A CA 1
ATOM 660 C C . PHE A 1 89 ? 4.221 11.386 -16.146 1.00 90.88 89 PHE A C 1
ATOM 662 O O . PHE A 1 89 ? 4.963 10.628 -15.518 1.00 90.88 89 PHE A O 1
ATOM 669 N N . THR A 1 90 ? 4.350 11.566 -17.451 1.00 90.69 90 THR A N 1
ATOM 670 C CA . THR A 1 90 ? 5.467 11.045 -18.234 1.00 90.69 90 THR A CA 1
ATOM 671 C C . THR A 1 90 ? 6.194 12.193 -18.920 1.00 90.69 90 THR A C 1
ATOM 673 O O . THR A 1 90 ? 5.641 13.276 -19.115 1.00 90.69 90 THR A O 1
ATOM 676 N N . SER A 1 91 ? 7.459 11.978 -19.271 1.00 86.25 91 SER A N 1
ATOM 677 C CA . SER A 1 91 ? 8.286 12.997 -19.916 1.00 86.25 91 SER A CA 1
ATOM 678 C C . SER A 1 91 ? 8.936 12.440 -21.170 1.00 86.25 91 SER A C 1
ATOM 680 O O . SER A 1 91 ? 9.498 11.350 -21.150 1.00 86.25 91 SER A O 1
ATOM 682 N N . THR A 1 92 ? 8.856 13.199 -22.260 1.00 85.38 92 THR A N 1
ATOM 683 C CA . THR A 1 92 ? 9.640 12.998 -23.490 1.00 85.38 92 THR A CA 1
ATOM 684 C C . THR A 1 92 ? 10.816 13.975 -23.582 1.00 85.38 92 THR A C 1
ATOM 686 O O . THR A 1 92 ? 11.539 13.997 -24.578 1.00 85.38 92 THR A O 1
ATOM 689 N N . ARG A 1 93 ? 11.016 14.816 -22.556 1.00 84.19 93 ARG A N 1
ATOM 690 C CA . ARG A 1 93 ? 12.149 15.749 -22.491 1.00 84.19 93 ARG A CA 1
ATOM 691 C C . ARG A 1 93 ? 13.453 14.978 -22.282 1.00 84.19 93 ARG A C 1
ATOM 693 O O . ARG A 1 93 ? 13.427 13.840 -21.826 1.00 84.19 93 ARG A O 1
ATOM 700 N N . GLN A 1 94 ? 14.576 15.610 -22.629 1.00 83.19 94 GLN A N 1
ATOM 701 C CA . GLN A 1 94 ? 15.925 15.053 -22.440 1.00 83.19 94 GLN A CA 1
ATOM 702 C C . GLN A 1 94 ? 16.094 13.637 -23.030 1.00 83.19 94 GLN A C 1
ATOM 704 O O . GLN A 1 94 ? 16.732 12.764 -22.456 1.00 83.19 94 GLN A O 1
ATOM 709 N N . ALA A 1 95 ? 15.492 13.397 -24.201 1.00 82.31 95 ALA A N 1
ATOM 710 C CA . ALA A 1 95 ? 15.580 12.130 -24.931 1.00 82.31 95 ALA A CA 1
ATOM 711 C C . ALA A 1 95 ? 15.078 10.886 -24.163 1.00 82.31 95 ALA A C 1
ATOM 713 O O . ALA A 1 95 ? 15.479 9.759 -24.475 1.00 82.31 95 ALA A O 1
ATOM 714 N N . ILE A 1 96 ? 14.155 11.055 -23.207 1.00 86.69 96 ILE A N 1
ATOM 715 C CA . ILE A 1 96 ? 13.415 9.927 -22.632 1.00 86.69 96 ILE A CA 1
ATOM 716 C C . ILE A 1 96 ? 12.540 9.299 -23.722 1.00 86.69 96 ILE A C 1
ATOM 718 O O . ILE A 1 96 ? 11.608 9.917 -24.240 1.00 86.69 96 ILE A O 1
ATOM 722 N N . SER A 1 97 ? 12.844 8.047 -24.062 1.00 87.19 97 SER A N 1
ATOM 723 C CA . SER A 1 97 ? 12.212 7.311 -25.168 1.00 87.19 97 SER A CA 1
ATOM 724 C C . SER A 1 97 ? 11.388 6.117 -24.699 1.00 87.19 97 SER A C 1
ATOM 726 O O . SER A 1 97 ? 10.562 5.599 -25.451 1.00 87.19 97 SER A O 1
ATOM 728 N N . LYS A 1 98 ? 11.581 5.677 -23.453 1.00 88.81 98 LYS A N 1
ATOM 729 C CA . LYS A 1 98 ? 10.828 4.580 -22.851 1.00 88.81 98 LYS A CA 1
ATOM 730 C C . LYS A 1 98 ? 10.169 5.060 -21.571 1.00 88.81 98 LYS A C 1
ATOM 732 O O . LYS A 1 98 ? 10.829 5.643 -20.720 1.00 88.81 98 LYS A O 1
ATOM 737 N N . GLN A 1 99 ? 8.877 4.803 -21.439 1.00 92.12 99 GLN A N 1
ATOM 738 C CA . GLN A 1 99 ? 8.061 5.237 -20.310 1.00 92.12 99 GLN A CA 1
ATOM 739 C C . GLN A 1 99 ? 7.194 4.064 -19.876 1.00 92.12 99 GLN A C 1
ATOM 741 O O . GLN A 1 99 ? 6.539 3.427 -20.703 1.00 92.12 99 GLN A O 1
ATOM 746 N N . TYR A 1 100 ? 7.186 3.783 -18.586 1.00 93.88 100 TYR A N 1
ATOM 747 C CA . TYR A 1 100 ? 6.569 2.606 -18.012 1.00 93.88 100 TYR A CA 1
ATOM 748 C C . TYR A 1 100 ? 5.739 2.960 -16.787 1.00 93.88 100 TYR A C 1
ATOM 750 O O . TYR A 1 100 ? 5.988 3.937 -16.077 1.00 93.88 100 TYR A O 1
ATOM 758 N N . LEU A 1 101 ? 4.763 2.102 -16.536 1.00 95.69 101 LEU A N 1
ATOM 759 C CA . LEU A 1 101 ? 3.943 2.087 -15.345 1.00 95.69 101 LEU A CA 1
ATOM 760 C C . LEU A 1 101 ? 3.894 0.656 -14.822 1.00 95.69 101 LEU A C 1
ATOM 762 O O . LEU A 1 101 ? 3.385 -0.235 -15.504 1.00 95.69 101 LEU A O 1
ATOM 766 N N . ASN A 1 102 ? 4.386 0.450 -13.606 1.00 95.56 102 ASN A N 1
ATOM 767 C CA . ASN A 1 102 ? 4.115 -0.765 -12.849 1.00 95.56 102 ASN A CA 1
ATOM 768 C C . ASN A 1 102 ? 2.891 -0.526 -11.972 1.00 95.56 102 ASN A C 1
ATOM 770 O O . ASN A 1 102 ? 2.842 0.479 -11.267 1.00 95.56 102 ASN A O 1
ATOM 774 N N . VAL A 1 103 ? 1.930 -1.444 -11.995 1.00 96.56 103 VAL A N 1
ATOM 775 C CA . VAL A 1 103 ? 0.735 -1.417 -11.146 1.00 96.56 103 VAL A CA 1
ATOM 776 C C . VAL A 1 103 ? 0.608 -2.749 -10.426 1.00 96.56 103 VAL A C 1
ATOM 778 O O . VAL A 1 103 ? 0.813 -3.797 -11.032 1.00 96.56 103 VAL A O 1
ATOM 781 N N . LEU A 1 104 ? 0.242 -2.708 -9.150 1.00 96.38 104 LEU A N 1
ATOM 782 C CA . LEU A 1 104 ? -0.073 -3.867 -8.321 1.00 96.38 104 LEU A CA 1
ATOM 783 C C . LEU A 1 104 ? -1.453 -3.662 -7.695 1.00 96.38 104 LEU A C 1
ATOM 785 O O . LEU A 1 104 ? -1.705 -2.627 -7.078 1.00 96.38 104 LEU A O 1
ATOM 789 N N . MET A 1 105 ? -2.344 -4.644 -7.830 1.00 94.94 105 MET A N 1
ATOM 790 C CA . MET A 1 105 ? -3.675 -4.593 -7.219 1.00 94.94 105 MET A CA 1
ATOM 791 C C . MET A 1 105 ? -4.268 -5.987 -7.004 1.00 94.94 105 MET A C 1
ATOM 793 O O . MET A 1 105 ? -3.723 -6.993 -7.462 1.00 94.94 105 MET A O 1
ATOM 797 N N . LYS A 1 106 ? -5.407 -6.060 -6.306 1.00 94.25 106 LYS A N 1
ATOM 798 C CA . LYS A 1 106 ? -6.139 -7.320 -6.122 1.00 94.25 106 LYS A CA 1
ATOM 799 C C . LYS A 1 106 ? -6.588 -7.882 -7.471 1.00 94.25 106 LYS A C 1
ATOM 801 O O . LYS A 1 106 ? -7.208 -7.177 -8.264 1.00 94.25 106 LYS A O 1
ATOM 806 N N . THR A 1 107 ? -6.347 -9.173 -7.683 1.00 95.38 107 THR A N 1
ATOM 807 C CA . THR A 1 107 ? -6.669 -9.901 -8.923 1.00 95.38 107 THR A CA 1
ATOM 808 C C . THR A 1 107 ? -8.142 -9.754 -9.296 1.00 95.38 107 THR A C 1
ATOM 810 O O . THR A 1 107 ? -8.458 -9.459 -10.446 1.00 95.38 107 THR A O 1
ATOM 813 N N . SER A 1 108 ? -9.040 -9.856 -8.312 1.00 92.12 108 SER A N 1
ATOM 814 C CA . SER A 1 108 ? -10.492 -9.742 -8.498 1.00 92.12 108 SER A CA 1
ATOM 815 C C . SER A 1 108 ? -10.969 -8.388 -9.035 1.00 92.12 108 SER A C 1
ATOM 817 O O . SER A 1 108 ? -12.084 -8.307 -9.537 1.00 92.12 108 SER A O 1
ATOM 819 N N . ALA A 1 109 ? -10.150 -7.336 -8.940 1.00 92.06 109 ALA A N 1
ATOM 820 C CA . ALA A 1 109 ? -10.503 -5.982 -9.363 1.00 92.06 109 ALA A CA 1
ATOM 821 C C . ALA A 1 109 ? -9.727 -5.507 -10.604 1.00 92.06 109 ALA A C 1
ATOM 823 O O . ALA A 1 109 ? -9.948 -4.391 -11.071 1.00 92.06 109 ALA A O 1
ATOM 824 N N . THR A 1 110 ? -8.832 -6.329 -11.159 1.00 96.44 110 THR A N 1
ATOM 825 C CA . THR A 1 110 ? -7.987 -5.966 -12.317 1.00 96.44 110 THR A CA 1
ATOM 826 C C . THR A 1 110 ? -8.785 -5.542 -13.550 1.00 96.44 110 THR A C 1
ATOM 828 O O . THR A 1 110 ? -8.361 -4.645 -14.276 1.00 96.44 110 THR A O 1
ATOM 831 N N . SER A 1 111 ? -9.976 -6.115 -13.754 1.00 96.31 111 SER A N 1
ATOM 832 C CA . SER A 1 111 ? -10.897 -5.758 -14.842 1.00 96.31 111 SER A CA 1
ATOM 833 C C . SER A 1 111 ? -11.451 -4.331 -14.744 1.00 96.31 111 SER A C 1
ATOM 835 O O . SER A 1 111 ? -11.926 -3.792 -15.741 1.00 96.31 111 SER A O 1
ATOM 837 N N . THR A 1 112 ? -11.382 -3.708 -13.564 1.00 95.12 112 THR A N 1
ATOM 838 C CA . THR A 1 112 ? -11.886 -2.347 -13.311 1.00 95.12 112 THR A CA 1
ATOM 839 C C . THR A 1 112 ? -10.836 -1.269 -13.572 1.00 95.12 112 THR A C 1
ATOM 841 O O . THR A 1 112 ? -11.180 -0.092 -13.672 1.00 95.12 112 THR A O 1
ATOM 844 N N . PHE A 1 113 ? -9.558 -1.649 -13.696 1.00 98.12 113 PHE A N 1
ATOM 845 C CA . PHE A 1 113 ? -8.467 -0.697 -13.867 1.00 98.12 113 PHE A CA 1
ATOM 846 C C . PHE A 1 113 ? -8.476 -0.062 -15.258 1.00 98.12 113 PHE A C 1
ATOM 848 O O . PHE A 1 113 ? -8.595 -0.741 -16.283 1.00 98.12 113 PHE A O 1
ATOM 855 N N . LYS A 1 114 ? -8.313 1.260 -15.284 1.00 97.81 114 LYS A N 1
ATOM 856 C CA . LYS A 1 114 ? -8.386 2.093 -16.482 1.00 97.81 114 LYS A CA 1
ATOM 857 C C . LYS A 1 114 ? -7.270 3.132 -16.502 1.00 97.81 114 LYS A C 1
ATOM 859 O O . LYS A 1 114 ? -6.986 3.761 -15.482 1.00 97.81 114 LYS A O 1
ATOM 864 N N . ILE A 1 115 ? -6.716 3.358 -17.690 1.00 96.62 115 ILE A N 1
ATOM 865 C CA . ILE A 1 115 ? -5.822 4.472 -18.027 1.00 96.62 115 ILE A CA 1
ATOM 866 C C . ILE A 1 115 ? -6.613 5.398 -18.950 1.00 96.62 115 ILE A C 1
ATOM 868 O O . ILE A 1 115 ? -7.094 4.952 -19.988 1.00 96.62 115 ILE A O 1
ATOM 872 N N . GLU A 1 116 ? -6.803 6.660 -18.560 1.00 95.31 116 GLU A N 1
ATOM 873 C CA . GLU A 1 116 ? -7.634 7.624 -19.309 1.00 95.31 116 GLU A CA 1
ATOM 874 C C . GLU A 1 116 ? -9.053 7.095 -19.603 1.00 95.31 116 GLU A C 1
ATOM 876 O O . GLU A 1 116 ? -9.626 7.299 -20.669 1.00 95.31 116 GLU A O 1
ATOM 881 N N . GLY A 1 117 ? -9.626 6.356 -18.646 1.00 95.44 117 GLY A N 1
ATOM 882 C CA . GLY A 1 117 ? -10.958 5.758 -18.781 1.00 95.44 117 GLY A CA 1
ATOM 883 C C . GLY A 1 117 ? -11.022 4.500 -19.658 1.00 95.44 117 GLY A C 1
ATOM 884 O O . GLY A 1 117 ? -12.095 3.900 -19.759 1.00 95.44 117 GLY A O 1
ATOM 885 N N . VAL A 1 118 ? -9.899 4.056 -20.230 1.00 95.88 118 VAL A N 1
ATOM 886 C CA . VAL A 1 118 ? -9.810 2.895 -21.126 1.00 95.88 118 VAL A CA 1
ATOM 887 C C . VAL A 1 118 ? -9.087 1.733 -20.443 1.00 95.88 118 VAL A C 1
ATOM 889 O O . VAL A 1 118 ? -8.085 1.922 -19.754 1.00 95.88 118 VAL A O 1
ATOM 892 N N . THR A 1 119 ? -9.583 0.509 -20.633 1.00 95.56 119 THR A N 1
ATOM 893 C CA . THR A 1 119 ? -8.905 -0.707 -20.159 1.00 95.56 119 THR A CA 1
ATOM 894 C C . THR A 1 119 ? -7.566 -0.883 -20.890 1.00 95.56 119 THR A C 1
ATOM 896 O O . THR A 1 119 ? -7.551 -0.861 -22.123 1.00 95.56 119 THR A O 1
ATOM 899 N N . PRO A 1 120 ? -6.437 -1.075 -20.181 1.00 93.94 120 PRO A N 1
ATOM 900 C CA . PRO A 1 120 ? -5.145 -1.271 -20.831 1.00 93.94 120 PRO A CA 1
ATOM 901 C C . PRO A 1 120 ? -5.129 -2.526 -21.708 1.00 93.94 120 PRO A C 1
ATOM 903 O O . PRO A 1 120 ? -5.601 -3.581 -21.297 1.00 93.94 120 PRO A O 1
ATOM 906 N N . ALA A 1 121 ? -4.504 -2.439 -22.885 1.00 91.38 121 ALA A N 1
ATOM 907 C CA . ALA A 1 121 ? -4.277 -3.603 -23.750 1.00 91.38 121 ALA A CA 1
ATOM 908 C C . ALA A 1 121 ? -3.213 -4.567 -23.191 1.00 91.38 121 ALA A C 1
ATOM 910 O O . ALA A 1 121 ? -3.107 -5.715 -23.618 1.00 91.38 121 ALA A O 1
ATOM 911 N N . THR A 1 122 ? -2.388 -4.097 -22.253 1.00 94.00 122 THR A N 1
ATOM 912 C CA . THR A 1 122 ? -1.366 -4.921 -21.613 1.00 94.00 122 THR A CA 1
ATOM 913 C C . THR A 1 122 ? -2.018 -5.917 -20.654 1.00 94.00 122 THR A C 1
ATOM 915 O O . THR A 1 122 ? -2.820 -5.535 -19.806 1.00 94.00 122 THR A O 1
ATOM 918 N N . ALA A 1 123 ? -1.660 -7.195 -20.777 1.00 95.00 123 ALA A N 1
ATOM 919 C CA . ALA A 1 123 ? -2.221 -8.249 -19.942 1.00 95.00 123 ALA A CA 1
ATOM 920 C C . ALA A 1 123 ? -1.718 -8.164 -18.492 1.00 95.00 123 ALA A C 1
ATOM 922 O O . ALA A 1 123 ? -0.519 -8.013 -18.242 1.00 95.00 123 ALA A O 1
ATOM 923 N N . TRP A 1 124 ? -2.640 -8.339 -17.547 1.00 97.44 124 TRP A N 1
ATOM 924 C CA . TRP A 1 124 ? -2.321 -8.574 -16.143 1.00 97.44 124 TRP A CA 1
ATOM 925 C C . TRP A 1 124 ? -1.652 -9.935 -15.961 1.00 97.44 124 TRP A C 1
ATOM 927 O O . TRP A 1 124 ? -2.005 -10.903 -16.632 1.00 97.44 124 TRP A O 1
ATOM 937 N N . GLN A 1 125 ? -0.699 -10.005 -15.037 1.00 97.38 125 GLN A N 1
ATOM 938 C CA . GLN A 1 125 ? -0.014 -11.234 -14.657 1.00 97.38 125 GLN A CA 1
ATOM 939 C C . GLN A 1 125 ? -0.297 -11.544 -13.181 1.00 97.38 125 GLN A C 1
ATOM 941 O O . GLN A 1 125 ? -0.226 -10.631 -12.351 1.00 97.38 125 GLN A O 1
ATOM 946 N N . PRO A 1 126 ? -0.611 -12.801 -12.825 1.00 96.38 126 PRO A N 1
ATOM 947 C CA . PRO A 1 126 ? -0.795 -13.180 -11.431 1.00 96.38 126 PRO A CA 1
ATOM 948 C C . PRO A 1 126 ? 0.527 -13.054 -10.671 1.00 96.38 126 PRO A C 1
ATOM 950 O O . PRO A 1 126 ? 1.582 -13.457 -11.162 1.00 96.38 126 PRO A O 1
ATOM 953 N N . PHE A 1 127 ? 0.475 -12.521 -9.451 1.00 95.19 127 PHE A N 1
ATOM 954 C CA . PHE A 1 127 ? 1.650 -12.436 -8.595 1.00 95.19 127 PHE A CA 1
ATOM 955 C C . PHE A 1 127 ? 1.747 -13.686 -7.713 1.00 95.19 127 PHE A C 1
ATOM 957 O O . PHE A 1 127 ? 1.121 -13.778 -6.662 1.00 95.19 127 PHE A O 1
ATOM 964 N N . THR A 1 128 ? 2.538 -14.668 -8.139 1.00 91.25 128 THR A N 1
ATOM 965 C CA . THR A 1 128 ? 2.631 -15.980 -7.474 1.00 91.25 128 THR A CA 1
ATOM 966 C C . THR A 1 128 ? 3.127 -15.911 -6.029 1.00 91.25 128 THR A C 1
ATOM 968 O O . THR A 1 128 ? 2.597 -16.629 -5.186 1.00 91.25 128 THR A O 1
ATOM 971 N N . ALA A 1 129 ? 4.081 -15.025 -5.719 1.00 88.25 129 ALA A N 1
ATOM 972 C CA . ALA A 1 129 ? 4.587 -14.840 -4.355 1.00 88.25 129 ALA A CA 1
ATOM 973 C C . ALA A 1 129 ? 3.601 -14.105 -3.425 1.00 88.25 129 ALA A C 1
ATOM 975 O O . ALA A 1 129 ? 3.790 -14.091 -2.211 1.00 88.25 129 ALA A O 1
ATOM 976 N N . MET A 1 130 ? 2.530 -13.517 -3.973 1.00 91.44 130 MET A N 1
ATOM 977 C CA . MET A 1 130 ? 1.455 -12.904 -3.196 1.00 91.44 130 MET A CA 1
ATOM 978 C C . MET A 1 130 ? 0.081 -13.274 -3.780 1.00 91.44 130 MET A C 1
ATOM 980 O O . MET A 1 130 ? -0.536 -12.474 -4.496 1.00 91.44 130 MET A O 1
ATOM 984 N N . PRO A 1 131 ? -0.419 -14.491 -3.481 1.00 91.88 131 PRO A N 1
ATOM 985 C CA . PRO A 1 131 ? -1.690 -14.978 -4.003 1.00 91.88 131 PRO A CA 1
ATOM 986 C C . PRO A 1 131 ? -2.843 -13.998 -3.763 1.00 91.88 131 PRO A C 1
ATOM 988 O O . PRO A 1 131 ? -2.961 -13.380 -2.707 1.00 91.88 131 PRO A O 1
ATOM 991 N N . GLY A 1 132 ? -3.710 -13.851 -4.764 1.00 91.81 132 GLY A N 1
ATOM 992 C CA . GLY A 1 132 ? -4.806 -12.880 -4.736 1.00 91.81 132 GLY A CA 1
ATOM 993 C C . GLY A 1 132 ? -4.436 -11.504 -5.294 1.00 91.81 132 GLY A C 1
ATOM 994 O O . GLY A 1 132 ? -5.342 -10.724 -5.586 1.00 91.81 132 GLY A O 1
ATOM 995 N N . TYR A 1 133 ? -3.160 -11.229 -5.573 1.00 95.75 133 TYR A N 1
ATOM 996 C CA . TYR A 1 133 ? -2.711 -10.022 -6.269 1.00 95.75 133 TYR A CA 1
ATOM 997 C C . TYR A 1 133 ? -2.224 -10.315 -7.687 1.00 95.75 133 TYR A C 1
ATOM 999 O O . TYR A 1 133 ? -1.783 -11.415 -8.012 1.00 95.75 133 TYR A O 1
ATOM 1007 N N . SER A 1 134 ? -2.331 -9.304 -8.538 1.00 97.31 134 SER A N 1
ATOM 1008 C CA . SER A 1 134 ? -1.833 -9.312 -9.908 1.00 97.31 134 SER A CA 1
ATOM 1009 C C . SER A 1 134 ? -1.113 -8.002 -10.186 1.00 97.31 134 SER A C 1
ATOM 1011 O O . SER A 1 134 ? -1.407 -6.972 -9.572 1.00 97.31 134 SER A O 1
ATOM 1013 N N . TYR A 1 135 ? -0.174 -8.045 -11.123 1.00 97.06 135 TYR A N 1
ATOM 1014 C CA . TYR A 1 135 ? 0.601 -6.888 -11.532 1.00 97.06 135 TYR A CA 1
ATOM 1015 C C . TYR A 1 135 ? 0.502 -6.644 -13.036 1.00 97.06 135 TYR A C 1
ATOM 1017 O O . TYR A 1 135 ? 0.218 -7.543 -13.831 1.00 97.06 135 TYR A O 1
ATOM 1025 N N . LEU A 1 136 ? 0.745 -5.398 -13.414 1.00 96.38 136 LEU A N 1
ATOM 1026 C CA . LEU A 1 136 ? 0.743 -4.913 -14.782 1.00 96.38 136 LEU A CA 1
ATOM 1027 C C . LEU A 1 136 ? 1.994 -4.068 -14.994 1.00 96.38 136 LEU A C 1
ATOM 1029 O O . LEU A 1 136 ? 2.244 -3.149 -14.221 1.00 96.38 136 LEU A O 1
ATOM 1033 N N . ARG A 1 137 ? 2.749 -4.342 -16.061 1.00 95.62 137 ARG A N 1
ATOM 1034 C CA . ARG A 1 137 ? 3.815 -3.455 -16.548 1.00 95.62 137 ARG A CA 1
ATOM 1035 C C . ARG A 1 137 ? 3.397 -2.868 -17.885 1.00 95.62 137 ARG A C 1
ATOM 1037 O O . ARG A 1 137 ? 3.639 -3.469 -18.929 1.00 95.62 137 ARG A O 1
ATOM 1044 N N . HIS A 1 138 ? 2.752 -1.713 -17.846 1.00 95.38 138 HIS A N 1
ATOM 1045 C CA . HIS A 1 138 ? 2.319 -1.004 -19.040 1.00 95.38 138 HIS A CA 1
ATOM 1046 C C . HIS A 1 138 ? 3.460 -0.138 -19.582 1.00 95.38 138 HIS A C 1
ATOM 1048 O O . HIS A 1 138 ? 4.144 0.537 -18.815 1.00 95.38 138 HIS A O 1
ATOM 1054 N N . GLN A 1 139 ? 3.668 -0.152 -20.897 1.00 94.44 139 GLN A N 1
ATOM 1055 C CA . GLN A 1 139 ? 4.583 0.766 -21.570 1.00 94.44 139 GLN A CA 1
ATOM 1056 C C . GLN A 1 139 ? 3.755 1.812 -22.309 1.00 94.44 139 GLN A C 1
ATOM 1058 O O . GLN A 1 139 ? 2.942 1.460 -23.164 1.00 94.44 139 GLN A O 1
ATOM 1063 N N . PHE A 1 140 ? 3.976 3.085 -21.998 1.00 91.31 140 PHE A N 1
ATOM 1064 C CA . PHE A 1 140 ? 3.339 4.170 -22.730 1.00 91.31 140 PHE A CA 1
ATOM 1065 C C . PHE A 1 140 ? 3.979 4.326 -24.107 1.00 91.31 140 PHE A C 1
ATOM 1067 O O . PHE A 1 140 ? 5.179 4.100 -24.292 1.00 91.31 140 PHE A O 1
ATOM 1074 N N . THR A 1 141 ? 3.173 4.763 -25.070 1.00 88.44 141 THR A N 1
ATOM 1075 C CA . THR A 1 141 ? 3.702 5.277 -26.334 1.00 88.44 141 THR A CA 1
ATOM 1076 C C . THR A 1 141 ? 4.119 6.730 -26.104 1.00 88.44 141 THR A C 1
ATOM 1078 O O . THR A 1 141 ? 3.266 7.524 -25.702 1.00 88.44 141 THR A O 1
ATOM 1081 N N . PRO A 1 142 ? 5.392 7.105 -26.328 1.00 81.88 142 PRO A N 1
ATOM 1082 C CA . PRO A 1 142 ? 5.824 8.491 -26.196 1.00 81.88 142 PRO A CA 1
ATOM 1083 C C . PRO A 1 142 ? 5.030 9.389 -27.154 1.00 81.88 142 PRO A C 1
ATOM 1085 O O . PRO A 1 142 ? 5.118 9.249 -28.371 1.00 81.88 142 PRO A O 1
ATOM 1088 N N . THR A 1 143 ? 4.235 10.302 -26.604 1.00 83.00 143 THR A N 1
ATOM 1089 C CA . THR A 1 143 ? 3.432 11.273 -27.363 1.00 83.00 143 THR A CA 1
ATOM 1090 C C . THR A 1 143 ? 3.552 12.661 -26.728 1.00 83.00 143 THR A C 1
ATOM 1092 O O . THR A 1 143 ? 4.274 12.847 -25.747 1.00 83.00 143 THR A O 1
ATOM 1095 N N . ALA A 1 144 ? 2.848 13.657 -27.276 1.00 78.06 144 ALA A N 1
ATOM 1096 C CA . ALA A 1 144 ? 2.722 14.971 -26.643 1.00 78.06 144 ALA A CA 1
ATOM 1097 C C . ALA A 1 144 ? 1.928 14.928 -25.320 1.00 78.06 144 ALA A C 1
ATOM 1099 O O . ALA A 1 144 ? 2.005 15.872 -24.535 1.00 78.06 144 ALA A O 1
ATOM 1100 N N . GLN A 1 145 ? 1.176 13.851 -25.057 1.00 82.69 145 GLN A N 1
ATOM 1101 C CA . GLN A 1 145 ? 0.484 13.659 -23.791 1.00 82.69 145 GLN A CA 1
ATOM 1102 C C . GLN A 1 145 ? 1.474 13.227 -22.705 1.00 82.69 145 GLN A C 1
ATOM 1104 O O . GLN A 1 145 ? 2.064 12.148 -22.759 1.00 82.69 145 GLN A O 1
ATOM 1109 N N . THR A 1 146 ? 1.611 14.080 -21.694 1.00 85.44 146 THR A N 1
ATOM 1110 C CA . THR A 1 146 ? 2.540 13.917 -20.567 1.00 85.44 146 THR A CA 1
ATOM 1111 C C . THR A 1 146 ? 1.834 13.604 -19.253 1.00 85.44 146 THR A C 1
ATOM 1113 O O . THR A 1 146 ? 2.485 13.544 -18.217 1.00 85.44 146 THR A O 1
ATOM 1116 N N . SER A 1 147 ? 0.511 13.417 -19.258 1.00 91.19 147 SER A N 1
ATOM 1117 C CA . SER A 1 147 ? -0.258 13.063 -18.064 1.00 91.19 147 SER A CA 1
ATOM 1118 C C . SER A 1 147 ? -1.285 11.981 -18.358 1.00 91.19 147 SER A C 1
ATOM 1120 O O . SER A 1 147 ? -1.977 12.066 -19.373 1.00 91.19 147 SER A O 1
ATOM 1122 N N . TYR A 1 148 ? -1.416 11.027 -17.441 1.00 93.75 148 TYR A N 1
ATOM 1123 C CA . TYR A 1 148 ? -2.368 9.926 -17.519 1.00 93.75 148 TYR A CA 1
ATOM 1124 C C . TYR A 1 148 ? -3.111 9.772 -16.191 1.00 93.75 148 TYR A C 1
ATOM 1126 O O . TYR A 1 148 ? -2.492 9.647 -15.134 1.00 93.75 148 TYR A O 1
ATOM 1134 N N . ARG A 1 149 ? -4.441 9.768 -16.221 1.00 95.00 149 ARG A N 1
ATOM 1135 C CA . ARG A 1 149 ? -5.302 9.451 -15.085 1.00 95.00 149 ARG A CA 1
ATOM 1136 C C . ARG A 1 149 ? -5.462 7.941 -14.972 1.00 95.00 149 ARG A C 1
ATOM 1138 O O . ARG A 1 149 ? -5.877 7.282 -15.924 1.00 95.00 149 ARG A O 1
ATOM 1145 N N . LEU A 1 150 ? -5.160 7.412 -13.796 1.00 96.56 150 LEU A N 1
ATOM 1146 C CA . LEU A 1 150 ? -5.319 6.010 -13.434 1.00 96.56 150 LEU A CA 1
ATOM 1147 C C . LEU A 1 150 ? -6.523 5.889 -12.504 1.00 96.56 150 LEU A C 1
ATOM 1149 O O . LEU A 1 150 ? -6.602 6.622 -11.521 1.00 96.56 150 LEU A O 1
ATOM 1153 N N . THR A 1 151 ? -7.442 4.973 -12.803 1.00 94.50 151 THR A N 1
ATOM 1154 C CA . THR A 1 151 ? -8.654 4.749 -11.995 1.00 94.50 151 THR A CA 1
ATOM 1155 C C . THR A 1 151 ? -8.971 3.265 -11.863 1.00 94.50 151 THR A C 1
ATOM 1157 O O . THR A 1 151 ? -8.715 2.511 -12.800 1.00 94.50 151 THR A O 1
ATOM 1160 N N . ALA A 1 152 ? -9.537 2.849 -10.731 1.00 94.12 152 ALA A N 1
ATOM 1161 C CA . ALA A 1 152 ? -10.096 1.513 -10.518 1.00 94.12 152 ALA A CA 1
ATOM 1162 C C . ALA A 1 152 ? -11.137 1.529 -9.387 1.00 94.12 152 ALA A C 1
ATOM 1164 O O . ALA A 1 152 ? -11.104 2.407 -8.525 1.00 94.12 152 ALA A O 1
ATOM 1165 N N . ASP A 1 153 ? -12.009 0.519 -9.336 1.00 85.06 153 ASP A N 1
ATOM 1166 C CA . ASP A 1 153 ? -13.021 0.393 -8.270 1.00 85.06 153 ASP A CA 1
ATOM 1167 C C . ASP A 1 153 ? -12.408 -0.079 -6.936 1.00 85.06 153 ASP A C 1
ATOM 1169 O O . ASP A 1 153 ? -13.037 -0.027 -5.880 1.00 85.06 153 ASP A O 1
ATOM 1173 N N . SER A 1 154 ? -11.161 -0.557 -6.970 1.00 87.44 154 SER A N 1
ATOM 1174 C CA . SER A 1 154 ? -10.361 -0.941 -5.805 1.00 87.44 154 SER A CA 1
ATOM 1175 C C . SER A 1 154 ? -9.018 -0.224 -5.804 1.00 87.44 154 SER A C 1
ATOM 1177 O O . SER A 1 154 ? -8.537 0.232 -6.838 1.00 87.44 154 SER A O 1
ATOM 1179 N N . GLY A 1 155 ? -8.381 -0.163 -4.636 1.00 89.12 155 GLY A N 1
ATOM 1180 C CA . GLY A 1 155 ? -7.060 0.437 -4.514 1.00 89.12 155 GLY A CA 1
ATOM 1181 C C . GLY A 1 155 ? -5.967 -0.347 -5.247 1.00 89.12 155 GLY A C 1
ATOM 1182 O O . GLY A 1 155 ? -5.950 -1.582 -5.238 1.00 89.12 155 GLY A O 1
ATOM 1183 N N . PHE A 1 156 ? -5.032 0.393 -5.831 1.00 94.12 156 PHE A N 1
ATOM 1184 C CA . PHE A 1 156 ? -3.800 -0.082 -6.444 1.00 94.12 156 PHE A CA 1
ATOM 1185 C C . PHE A 1 156 ? -2.582 0.693 -5.919 1.00 94.12 156 PHE A C 1
ATOM 1187 O O . PHE A 1 156 ? -2.691 1.818 -5.427 1.00 94.12 156 PHE A O 1
ATOM 1194 N N . ASN A 1 157 ? -1.405 0.092 -6.058 1.00 94.69 157 ASN A N 1
ATOM 1195 C CA . ASN A 1 157 ? -0.118 0.774 -5.954 1.00 94.69 157 ASN A CA 1
ATOM 1196 C C . ASN A 1 157 ? 0.438 0.935 -7.366 1.00 94.69 157 ASN A C 1
ATOM 1198 O O . ASN A 1 157 ? 0.305 0.022 -8.182 1.00 94.69 157 ASN A O 1
ATOM 1202 N N . ALA A 1 158 ? 1.06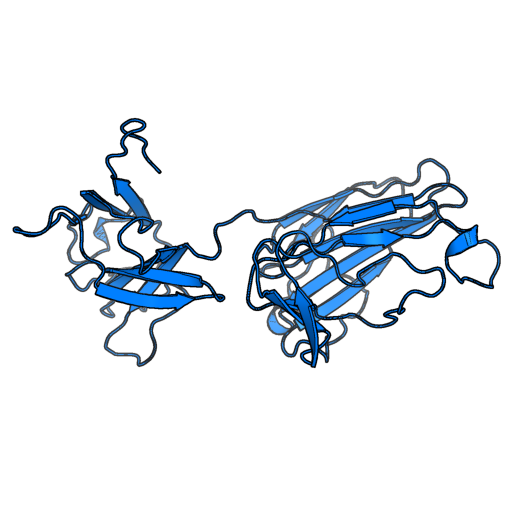3 2.073 -7.657 1.00 94.81 158 ALA A N 1
ATOM 1203 C CA . ALA A 1 158 ? 1.656 2.306 -8.964 1.0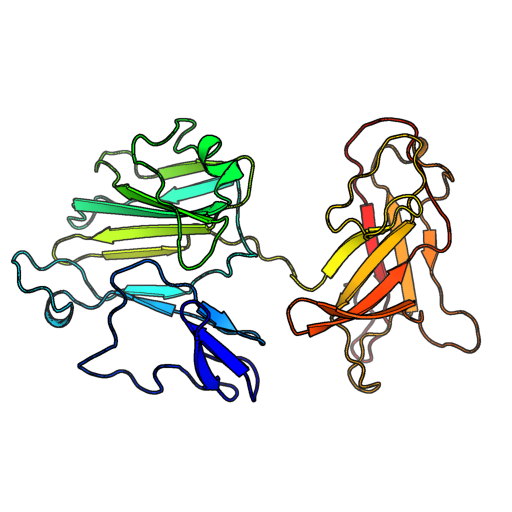0 94.81 158 ALA A CA 1
ATOM 1204 C C . ALA A 1 158 ? 2.988 3.053 -8.874 1.00 94.81 158 ALA A C 1
ATOM 1206 O O . ALA A 1 158 ? 3.150 3.949 -8.049 1.00 94.81 158 ALA A O 1
ATOM 1207 N N . ILE A 1 159 ? 3.928 2.683 -9.740 1.00 95.12 159 ILE A N 1
ATOM 1208 C CA . ILE A 1 159 ? 5.244 3.312 -9.881 1.00 95.12 159 ILE A CA 1
ATOM 1209 C C . ILE A 1 159 ? 5.411 3.678 -11.349 1.00 95.12 159 ILE A C 1
ATOM 1211 O O . ILE A 1 159 ? 5.328 2.810 -12.223 1.00 95.12 159 ILE A O 1
ATOM 1215 N N . ALA A 1 160 ? 5.631 4.960 -11.615 1.00 94.50 160 ALA A N 1
ATOM 1216 C CA . ALA A 1 160 ? 5.906 5.466 -12.948 1.00 94.50 160 ALA A CA 1
ATOM 1217 C C . ALA A 1 160 ? 7.412 5.655 -13.099 1.00 94.50 160 ALA A C 1
ATOM 1219 O O . ALA A 1 160 ? 8.063 6.197 -12.207 1.00 94.50 160 ALA A O 1
ATOM 1220 N N . TYR A 1 161 ? 7.962 5.205 -14.221 1.00 93.25 161 TYR A N 1
ATOM 1221 C CA . TYR A 1 161 ? 9.386 5.340 -14.496 1.00 93.25 161 TYR A CA 1
ATOM 1222 C C . TYR A 1 161 ? 9.669 5.461 -15.986 1.00 93.25 161 TYR A C 1
ATOM 1224 O O . TYR A 1 161 ? 8.863 5.048 -16.818 1.00 93.25 161 TYR A O 1
ATOM 1232 N N . GLY A 1 162 ? 10.812 6.027 -16.341 1.00 91.00 162 GLY A N 1
ATOM 1233 C CA . GLY A 1 162 ? 11.203 6.205 -17.727 1.00 91.00 162 GLY A CA 1
ATOM 1234 C C . GLY A 1 162 ? 12.706 6.306 -17.904 1.00 91.00 162 GLY A C 1
ATOM 1235 O O . GLY A 1 162 ? 13.439 6.609 -16.969 1.00 91.00 162 GLY A O 1
ATOM 1236 N N . TRP A 1 163 ? 13.136 6.027 -19.131 1.00 87.88 163 TRP A N 1
ATOM 1237 C CA . TRP A 1 163 ? 14.536 5.922 -19.511 1.00 87.88 163 TRP A CA 1
ATOM 1238 C C . TRP A 1 163 ? 14.793 6.624 -20.846 1.00 87.88 163 TRP A C 1
ATOM 1240 O O . TRP A 1 163 ? 14.115 6.377 -21.854 1.00 87.88 163 TRP A O 1
ATOM 1250 N N . GLY A 1 164 ? 15.797 7.488 -20.843 1.00 85.25 164 GLY A N 1
ATOM 1251 C CA . GLY A 1 164 ? 16.486 8.036 -22.002 1.00 85.25 164 GLY A CA 1
ATOM 1252 C C . GLY A 1 164 ? 17.927 7.537 -22.065 1.00 85.25 164 GLY A C 1
ATOM 1253 O O . GLY A 1 164 ? 18.315 6.619 -21.346 1.00 85.25 164 GLY A O 1
ATOM 1254 N N . ASN A 1 165 ? 18.730 8.122 -22.953 1.00 76.50 165 ASN A N 1
ATOM 1255 C CA . ASN A 1 165 ? 20.142 7.748 -23.058 1.00 76.50 165 ASN A CA 1
ATOM 1256 C C . ASN A 1 165 ? 20.951 8.189 -21.825 1.00 76.50 165 ASN A C 1
ATOM 1258 O O . ASN A 1 165 ? 21.708 7.383 -21.305 1.00 76.50 165 ASN A O 1
ATOM 1262 N N . VAL A 1 166 ? 20.725 9.417 -21.354 1.00 76.12 166 VAL A N 1
ATOM 1263 C CA . VAL A 1 166 ? 21.403 10.056 -20.207 1.00 76.12 166 VAL A CA 1
ATOM 1264 C C . VAL A 1 166 ? 20.388 10.771 -19.307 1.00 76.12 166 VAL A C 1
ATOM 1266 O O . VAL A 1 166 ? 20.601 11.890 -18.866 1.00 76.12 166 VAL A O 1
ATOM 1269 N N . GLU A 1 167 ? 19.196 10.192 -19.179 1.00 84.69 167 GLU A N 1
ATOM 1270 C CA . GLU A 1 167 ? 18.132 10.750 -18.344 1.00 84.69 167 GLU A CA 1
ATOM 1271 C C . GLU A 1 167 ? 17.218 9.623 -17.876 1.00 84.69 167 GLU A C 1
ATOM 1273 O O . GLU A 1 167 ? 16.914 8.689 -18.631 1.00 84.69 167 GLU A O 1
ATOM 1278 N N . SER A 1 168 ? 16.735 9.726 -16.648 1.00 88.75 168 SER A N 1
ATOM 1279 C CA . SER A 1 168 ? 15.769 8.793 -16.084 1.00 88.75 168 SER A CA 1
ATOM 1280 C C . SER A 1 168 ? 14.844 9.492 -15.106 1.00 88.75 168 SER A C 1
ATOM 1282 O O . SER A 1 168 ? 15.171 10.527 -14.541 1.00 88.75 168 SER A O 1
ATOM 1284 N N . TYR A 1 169 ? 13.672 8.903 -14.902 1.00 90.38 169 TYR A N 1
ATOM 1285 C CA . TYR A 1 169 ? 12.835 9.251 -13.764 1.00 90.38 169 TYR A CA 1
ATOM 1286 C C . TYR A 1 169 ? 12.230 7.986 -13.169 1.00 90.38 169 TYR A C 1
ATOM 1288 O O . TYR A 1 169 ? 11.861 7.065 -13.903 1.00 90.38 169 TYR A O 1
ATOM 1296 N N . VAL A 1 170 ? 12.031 7.971 -11.859 1.00 92.56 170 VAL A N 1
ATOM 1297 C CA . VAL A 1 170 ? 11.134 7.056 -11.166 1.00 92.56 170 VAL A CA 1
ATOM 1298 C C . VAL A 1 170 ? 10.468 7.773 -10.005 1.00 92.56 170 VAL A C 1
ATOM 1300 O O . VAL A 1 170 ? 11.075 8.552 -9.282 1.00 92.56 170 VAL A O 1
ATOM 1303 N N . TYR A 1 171 ? 9.183 7.513 -9.812 1.00 91.50 171 TYR A N 1
ATOM 1304 C CA . TYR A 1 171 ? 8.476 7.970 -8.629 1.00 91.50 171 TYR A CA 1
ATOM 1305 C C . TYR A 1 171 ? 7.254 7.093 -8.378 1.00 91.50 171 TYR A C 1
ATOM 1307 O O . TYR A 1 171 ? 6.701 6.452 -9.280 1.00 91.50 171 TYR A O 1
ATOM 1315 N N . SER A 1 172 ? 6.816 7.064 -7.124 1.00 92.06 172 SER A N 1
ATOM 1316 C CA . SER A 1 172 ? 5.549 6.437 -6.781 1.00 92.06 172 SER A CA 1
ATOM 1317 C C . SER A 1 172 ? 4.393 7.335 -7.219 1.00 92.06 172 SER A C 1
ATOM 1319 O O . SER A 1 172 ? 4.382 8.522 -6.899 1.00 92.06 172 SER A O 1
ATOM 1321 N N . ALA A 1 173 ? 3.404 6.773 -7.917 1.00 84.19 173 ALA A N 1
ATOM 1322 C CA . ALA A 1 173 ? 2.250 7.500 -8.452 1.00 84.19 173 ALA A CA 1
ATOM 1323 C C . ALA A 1 173 ? 1.443 8.236 -7.370 1.00 84.19 173 ALA A C 1
ATOM 1325 O O . ALA A 1 173 ? 0.744 9.197 -7.670 1.00 84.19 173 ALA A O 1
ATOM 1326 N N . GLY A 1 174 ? 1.532 7.777 -6.124 1.00 77.19 174 GLY A N 1
ATOM 1327 C CA . GLY A 1 174 ? 0.863 8.358 -4.971 1.00 77.19 174 GLY A CA 1
ATOM 1328 C C . GLY A 1 174 ? 0.670 7.321 -3.871 1.00 77.19 174 GLY A C 1
ATOM 1329 O O . GLY A 1 174 ? 0.810 6.116 -4.092 1.00 77.19 174 GLY A O 1
ATOM 1330 N N . THR A 1 175 ? 0.355 7.795 -2.670 1.00 67.19 175 THR A N 1
ATOM 1331 C CA . THR A 1 175 ? 0.007 6.948 -1.527 1.00 67.19 175 THR A CA 1
ATOM 1332 C C . THR A 1 175 ? -1.206 7.533 -0.826 1.00 67.19 175 THR A C 1
ATOM 1334 O O . THR A 1 175 ? -1.354 8.755 -0.758 1.00 67.19 175 THR A O 1
ATOM 1337 N N . ASN A 1 176 ? -2.067 6.679 -0.286 1.00 69.56 176 ASN A N 1
ATOM 1338 C CA . ASN A 1 176 ? -3.095 7.124 0.643 1.00 69.56 176 ASN A CA 1
ATOM 1339 C C . ASN A 1 176 ? -2.529 7.046 2.065 1.00 69.56 176 ASN A C 1
ATOM 1341 O O . ASN A 1 176 ? -2.498 5.967 2.663 1.00 69.56 176 ASN A O 1
ATOM 1345 N N . VAL A 1 177 ? -2.049 8.179 2.591 1.00 59.84 177 VAL A N 1
ATOM 1346 C CA . VAL A 1 177 ? -1.510 8.263 3.956 1.00 59.84 177 VAL A CA 1
ATOM 1347 C C . VAL A 1 177 ? -2.669 8.176 4.945 1.00 59.84 177 VAL A C 1
ATOM 1349 O O . VAL A 1 177 ? -3.281 9.174 5.316 1.00 59.84 177 VAL A O 1
ATOM 1352 N N . ARG A 1 178 ? -2.978 6.952 5.361 1.00 60.84 178 ARG A N 1
ATOM 1353 C CA . ARG A 1 178 ? -3.923 6.656 6.437 1.00 60.84 178 ARG A CA 1
ATOM 1354 C C . ARG A 1 178 ? -3.222 5.860 7.523 1.00 60.84 178 ARG A C 1
ATOM 1356 O O . ARG A 1 178 ? -2.355 5.035 7.223 1.00 60.84 178 ARG A O 1
ATOM 1363 N N . ASP A 1 179 ? -3.619 6.083 8.769 1.00 60.12 179 ASP A N 1
ATOM 1364 C CA . ASP A 1 179 ? -3.176 5.225 9.858 1.00 60.12 179 ASP A CA 1
ATOM 1365 C C . ASP A 1 179 ? -3.764 3.820 9.663 1.00 60.12 179 ASP A C 1
ATOM 1367 O O . ASP A 1 179 ? -4.978 3.624 9.635 1.00 60.12 179 ASP A O 1
ATOM 1371 N N . LEU A 1 180 ? -2.883 2.835 9.491 1.00 60.94 180 LEU A N 1
ATOM 1372 C CA . LEU A 1 180 ? -3.255 1.429 9.328 1.00 60.94 180 LEU A CA 1
ATOM 1373 C C . LEU A 1 180 ? -3.680 0.779 10.655 1.00 60.94 180 LEU A C 1
ATOM 1375 O O . LEU A 1 180 ? -4.190 -0.343 10.651 1.00 60.94 180 LEU A O 1
ATOM 1379 N N . ASN A 1 181 ? -3.472 1.470 11.778 1.00 63.22 181 ASN A N 1
ATOM 1380 C CA . ASN A 1 181 ? -3.772 0.997 13.128 1.00 63.22 181 ASN A CA 1
ATOM 1381 C C . ASN A 1 181 ? -5.022 1.650 13.723 1.00 63.22 181 ASN A C 1
ATOM 1383 O O . ASN A 1 181 ? -5.297 1.454 14.904 1.00 63.22 181 ASN A O 1
ATOM 1387 N N . THR A 1 182 ? -5.783 2.375 12.902 1.00 59.91 182 THR A N 1
ATOM 1388 C CA . THR A 1 182 ? -7.066 2.947 13.292 1.00 59.91 182 THR A CA 1
ATOM 1389 C C . THR A 1 182 ? -8.129 2.538 12.283 1.00 59.91 182 THR A C 1
ATOM 1391 O O . THR A 1 182 ? -8.053 2.892 11.104 1.00 59.91 182 THR A O 1
ATOM 1394 N N . LYS A 1 183 ? -9.131 1.766 12.717 1.00 74.19 183 LYS A N 1
ATOM 1395 C CA . LYS A 1 183 ? -10.212 1.320 11.827 1.00 74.19 183 LYS A CA 1
ATOM 1396 C C . LYS A 1 183 ? -11.529 1.135 12.567 1.00 74.19 183 LYS A C 1
ATOM 1398 O O . LYS A 1 183 ? -11.574 0.568 13.656 1.00 74.19 183 LYS A O 1
ATOM 1403 N N . LEU A 1 184 ? -12.598 1.593 11.920 1.00 74.44 184 LEU A N 1
ATOM 1404 C CA . LEU A 1 184 ? -13.975 1.312 12.302 1.00 74.44 184 LEU A CA 1
ATOM 1405 C C . LEU A 1 184 ? -14.388 -0.063 11.761 1.00 74.44 184 LEU A C 1
ATOM 1407 O O . LEU A 1 184 ? -14.352 -0.297 10.552 1.00 74.44 184 LEU A O 1
ATOM 1411 N N . GLU A 1 185 ? -14.810 -0.943 12.656 1.00 81.00 185 GLU A N 1
ATOM 1412 C CA . GLU A 1 185 ? -15.423 -2.235 12.364 1.00 81.00 185 GLU A CA 1
ATOM 1413 C C . GLU A 1 185 ? -16.845 -2.276 12.938 1.00 81.00 185 GLU A C 1
ATOM 1415 O O . GLU A 1 185 ? -17.232 -1.470 13.792 1.00 81.00 185 GLU A O 1
ATOM 1420 N N . ILE A 1 186 ? -17.646 -3.224 12.459 1.00 75.50 186 ILE A N 1
ATOM 1421 C CA . ILE A 1 186 ? -18.950 -3.504 13.055 1.00 75.50 186 ILE A CA 1
ATOM 1422 C C . ILE A 1 186 ? -19.033 -4.971 13.452 1.00 75.50 186 ILE A C 1
ATOM 1424 O O . ILE A 1 186 ? -18.528 -5.853 12.761 1.00 75.50 186 ILE A O 1
ATOM 1428 N N . ASN A 1 187 ? -19.683 -5.233 14.578 1.00 77.94 187 ASN A N 1
ATOM 1429 C CA . ASN A 1 187 ? -19.951 -6.583 15.045 1.00 77.94 187 ASN A CA 1
ATOM 1430 C C . ASN A 1 187 ? -21.447 -6.875 14.924 1.00 77.94 187 ASN A C 1
ATOM 1432 O O . ASN A 1 187 ? -22.248 -6.265 15.630 1.00 77.94 187 ASN A O 1
ATOM 1436 N N . ASN A 1 188 ? -21.830 -7.785 14.032 1.00 70.88 188 ASN A N 1
ATOM 1437 C CA . ASN A 1 188 ? -23.202 -8.274 13.943 1.00 70.88 188 ASN A CA 1
ATOM 1438 C C . ASN A 1 188 ? -23.297 -9.584 14.744 1.00 70.88 188 ASN A C 1
ATOM 1440 O O . ASN A 1 188 ? -22.649 -10.556 14.373 1.00 70.88 188 ASN A O 1
ATOM 1444 N N . PRO A 1 189 ? -24.102 -9.658 15.818 1.00 64.88 189 PRO A N 1
ATOM 1445 C CA . PRO A 1 189 ? -24.192 -10.847 16.666 1.00 64.88 189 PRO A CA 1
ATOM 1446 C C . PRO A 1 189 ? -24.741 -12.077 15.931 1.00 64.88 189 PRO A C 1
ATOM 1448 O O . PRO A 1 189 ? -24.600 -13.190 16.426 1.00 64.88 189 PRO A O 1
ATOM 1451 N N . ASN A 1 190 ? -25.358 -11.893 14.759 1.00 64.19 190 ASN A N 1
ATOM 1452 C CA . ASN A 1 190 ? -25.889 -12.978 13.936 1.00 64.19 190 ASN A CA 1
ATOM 1453 C C . ASN A 1 190 ? -24.858 -13.545 12.941 1.00 64.19 190 ASN A C 1
ATOM 1455 O O . ASN A 1 190 ? -25.170 -14.492 12.222 1.00 64.19 190 ASN A O 1
ATOM 1459 N N . THR A 1 191 ? -23.646 -12.983 12.875 1.00 57.22 191 THR A N 1
ATOM 1460 C CA . THR A 1 191 ? -22.556 -13.457 12.012 1.00 57.22 191 THR A CA 1
ATOM 1461 C C . THR A 1 191 ? -21.278 -13.617 12.828 1.00 57.22 191 THR A C 1
ATOM 1463 O O . THR A 1 191 ? -20.876 -12.728 13.567 1.00 57.22 191 THR A O 1
ATOM 1466 N N . SER A 1 192 ? -20.632 -14.775 12.710 1.00 50.91 192 SER A N 1
ATOM 1467 C CA . SER A 1 192 ? -19.467 -15.135 13.525 1.00 50.91 192 SER A CA 1
ATOM 1468 C C . SER A 1 192 ? -18.161 -15.023 12.727 1.00 50.91 192 SER A C 1
ATOM 1470 O O . SER A 1 192 ? -17.396 -15.988 12.650 1.00 50.91 192 SER A O 1
ATOM 1472 N N . PRO A 1 193 ? -17.937 -13.883 12.051 1.00 55.75 193 PRO A N 1
ATOM 1473 C CA . PRO A 1 193 ? -16.868 -12.993 12.521 1.00 55.75 193 PRO A CA 1
ATOM 1474 C C . PRO A 1 193 ? -17.222 -11.490 12.500 1.00 55.75 193 PRO A C 1
ATOM 1476 O O . PRO A 1 193 ? -18.113 -11.051 11.780 1.00 55.75 193 PRO A O 1
ATOM 1479 N N . THR A 1 194 ? -16.475 -10.686 13.273 1.00 58.84 194 THR A N 1
ATOM 1480 C CA . THR A 1 194 ? -16.496 -9.212 13.199 1.00 58.84 194 THR A CA 1
ATOM 1481 C C . THR A 1 194 ? -16.204 -8.756 11.769 1.00 58.84 194 THR A C 1
ATOM 1483 O O . THR A 1 194 ? -15.181 -9.133 11.187 1.00 58.84 194 THR A O 1
ATOM 1486 N N . GLU A 1 195 ? -17.076 -7.921 11.210 1.00 59.84 195 GLU A N 1
ATOM 1487 C CA . GLU A 1 195 ? -16.959 -7.460 9.833 1.00 59.84 195 GLU A CA 1
ATOM 1488 C C . GLU A 1 195 ? -15.890 -6.371 9.737 1.00 59.84 195 GLU A C 1
ATOM 1490 O O . GLU A 1 195 ? -16.062 -5.225 10.166 1.00 59.84 195 GLU A O 1
ATOM 1495 N N . THR A 1 196 ? -14.755 -6.734 9.137 1.00 61.72 196 THR A N 1
ATOM 1496 C CA . THR A 1 196 ? -13.624 -5.814 8.946 1.00 61.72 196 THR A CA 1
ATOM 1497 C C . THR A 1 196 ? -13.915 -4.737 7.897 1.00 61.72 196 THR A C 1
ATOM 1499 O O . THR A 1 196 ? -13.142 -3.798 7.737 1.00 61.72 196 THR A O 1
ATOM 1502 N N . THR A 1 197 ? -15.016 -4.839 7.164 1.00 66.75 197 THR A N 1
ATOM 1503 C CA . THR A 1 197 ? -15.574 -3.756 6.351 1.00 66.75 197 THR A CA 1
ATOM 1504 C C . THR A 1 197 ? -16.917 -3.378 6.961 1.00 66.75 197 THR A C 1
ATOM 1506 O O . THR A 1 197 ? -17.755 -4.268 7.061 1.00 66.75 197 THR A O 1
ATOM 1509 N N . PRO A 1 198 ? -17.161 -2.112 7.355 1.00 72.12 198 PRO A N 1
ATOM 1510 C CA . PRO A 1 198 ? -18.364 -1.718 8.093 1.00 72.12 198 PRO A CA 1
ATOM 1511 C C . PRO A 1 198 ? -19.615 -1.720 7.194 1.00 72.12 198 PRO A C 1
ATOM 1513 O O . PRO A 1 198 ? -20.158 -0.673 6.852 1.00 72.12 198 PRO A O 1
ATOM 1516 N N . THR A 1 199 ? -20.053 -2.909 6.778 1.00 79.50 199 THR A N 1
ATOM 1517 C CA . THR A 1 199 ? -21.214 -3.153 5.916 1.00 79.50 199 THR A CA 1
ATOM 1518 C C . THR A 1 199 ? -22.229 -3.981 6.687 1.00 79.50 199 THR A C 1
ATOM 1520 O O . THR A 1 199 ? -21.929 -5.098 7.089 1.00 79.50 199 THR A O 1
ATOM 1523 N N . ALA A 1 200 ? -23.432 -3.445 6.880 1.00 82.62 200 ALA A N 1
ATOM 1524 C CA . ALA A 1 200 ? -24.535 -4.135 7.544 1.00 82.62 200 ALA A CA 1
ATOM 1525 C C . ALA A 1 200 ? -25.734 -4.276 6.603 1.00 82.62 200 ALA A C 1
ATOM 1527 O O . ALA A 1 200 ? -25.995 -3.399 5.776 1.00 82.62 200 ALA A O 1
ATOM 1528 N N . CYS A 1 201 ? -26.505 -5.350 6.769 1.00 85.94 201 CYS A N 1
ATOM 1529 C CA . CYS A 1 201 ? -27.817 -5.465 6.145 1.00 85.94 201 CYS A CA 1
ATOM 1530 C C . CYS A 1 201 ? -28.815 -4.515 6.826 1.00 85.94 201 CYS A C 1
ATOM 1532 O O . CYS A 1 201 ? -28.811 -4.356 8.049 1.00 85.94 201 CYS A O 1
ATOM 1534 N N . THR A 1 202 ? -29.705 -3.907 6.041 1.00 88.50 202 THR A N 1
ATOM 1535 C CA . THR A 1 202 ? -30.819 -3.102 6.563 1.00 88.50 202 THR A CA 1
ATOM 1536 C C . THR A 1 202 ? -31.630 -3.917 7.577 1.00 88.50 202 THR A C 1
ATOM 1538 O O . THR A 1 202 ? -31.854 -5.111 7.379 1.00 88.50 202 THR A O 1
ATOM 1541 N N . ASN A 1 203 ? -32.048 -3.284 8.676 1.00 89.81 203 ASN A N 1
ATOM 1542 C CA . ASN A 1 203 ? -32.773 -3.892 9.803 1.00 89.81 203 ASN A CA 1
ATOM 1543 C C . ASN A 1 203 ? -32.046 -5.030 10.544 1.00 89.81 203 ASN A C 1
ATOM 1545 O O . ASN A 1 203 ? -32.637 -5.650 11.425 1.00 89.81 203 ASN A O 1
ATOM 1549 N N . SER A 1 204 ? -30.775 -5.301 10.237 1.00 90.06 204 SER A N 1
ATOM 1550 C CA . SER A 1 204 ? -29.964 -6.237 11.018 1.00 90.06 204 SER A CA 1
ATOM 1551 C C . SER A 1 204 ? -29.213 -5.495 12.126 1.00 90.06 204 SER A C 1
ATOM 1553 O O . SER A 1 204 ? -28.622 -4.447 11.850 1.00 90.06 204 SER A O 1
ATOM 1555 N N . PRO A 1 205 ? -29.222 -6.007 13.370 1.00 90.94 205 PRO A N 1
ATOM 1556 C CA . PRO A 1 205 ? -28.517 -5.372 14.470 1.00 90.94 205 PRO A CA 1
ATOM 1557 C C . PRO A 1 205 ? -26.998 -5.497 14.292 1.00 90.94 205 PRO A C 1
ATOM 1559 O O . PRO A 1 205 ? -26.488 -6.549 13.916 1.00 90.94 205 PRO A O 1
ATOM 1562 N N . PHE A 1 206 ? -26.265 -4.438 14.612 1.00 90.00 206 PHE A N 1
ATOM 1563 C CA . PHE A 1 206 ? -24.809 -4.403 14.675 1.00 90.00 206 PHE A CA 1
ATOM 1564 C C . PHE A 1 206 ? -24.335 -3.478 15.804 1.00 90.00 206 PHE A C 1
ATOM 1566 O O . PHE A 1 206 ? -25.045 -2.573 16.236 1.00 90.00 206 PHE A O 1
ATOM 1573 N N . GLN A 1 207 ? -23.118 -3.699 16.284 1.00 90.44 207 GLN A N 1
ATOM 1574 C CA . GLN A 1 207 ? -22.438 -2.853 17.257 1.00 90.44 207 GLN A CA 1
ATOM 1575 C C . GLN A 1 207 ? -21.274 -2.141 16.576 1.00 90.44 207 GLN A C 1
ATOM 1577 O O . GLN A 1 207 ? -20.491 -2.776 15.869 1.00 90.44 207 GLN A O 1
ATOM 1582 N N . PHE A 1 208 ? -21.131 -0.840 16.809 1.00 90.38 208 PHE A N 1
ATOM 1583 C CA . PHE A 1 208 ? -19.946 -0.104 16.383 1.00 90.38 208 PHE A CA 1
ATOM 1584 C C . PHE A 1 208 ? -18.746 -0.465 17.256 1.00 90.38 208 PHE A C 1
ATOM 1586 O O . PHE A 1 208 ? -18.859 -0.404 18.481 1.00 90.38 208 PHE A O 1
ATOM 1593 N N . LYS A 1 209 ? -17.607 -0.784 16.630 1.00 88.19 209 LYS A N 1
ATOM 1594 C CA . LYS A 1 209 ? -16.325 -1.008 17.309 1.00 88.19 209 LYS A CA 1
ATOM 1595 C C . LYS A 1 209 ? -15.209 -0.271 16.574 1.00 88.19 209 LYS A C 1
ATOM 1597 O O . LYS A 1 209 ? -15.119 -0.336 15.356 1.00 88.19 209 LYS A O 1
ATOM 1602 N N . VAL A 1 210 ? -14.330 0.411 17.288 1.00 87.44 210 VAL A N 1
ATOM 1603 C CA . VAL A 1 210 ? -13.125 1.033 16.726 1.00 87.44 210 VAL A CA 1
ATOM 1604 C C . VAL A 1 210 ? -11.919 0.546 17.505 1.00 87.44 210 VAL A C 1
ATOM 1606 O O . VAL A 1 210 ? -12.021 0.307 18.707 1.00 87.44 210 VAL A O 1
ATOM 1609 N N . TYR A 1 211 ? -10.786 0.391 16.833 1.00 86.81 211 TYR A N 1
ATOM 1610 C CA . TYR A 1 211 ? -9.516 0.187 17.513 1.00 86.81 211 TYR A CA 1
ATOM 1611 C C . TYR A 1 211 ? -8.532 1.298 17.183 1.00 86.81 211 TYR A C 1
ATOM 1613 O O . TYR A 1 211 ? -8.582 1.859 16.087 1.00 86.81 211 TYR A O 1
ATOM 1621 N N . PHE A 1 212 ? -7.639 1.566 18.130 1.00 82.69 212 PHE A N 1
ATOM 1622 C CA . PHE A 1 212 ? -6.515 2.489 17.993 1.00 82.69 212 PHE A CA 1
ATOM 1623 C C . PHE A 1 212 ? -5.230 1.780 18.409 1.00 82.69 212 PHE A C 1
ATOM 1625 O O . PHE A 1 212 ? -5.269 0.897 19.272 1.00 82.69 212 PHE A O 1
ATOM 1632 N N . ALA A 1 213 ? -4.095 2.167 17.822 1.00 77.00 213 ALA A N 1
ATOM 1633 C CA . ALA A 1 213 ? -2.788 1.736 18.310 1.00 77.00 213 ALA A CA 1
ATOM 1634 C C . ALA A 1 213 ? -2.654 2.087 19.793 1.00 77.00 213 ALA A C 1
ATOM 1636 O O . ALA A 1 213 ? -2.754 3.253 20.159 1.00 77.00 213 ALA A O 1
ATOM 1637 N N . ASP A 1 214 ? -2.426 1.090 20.640 1.00 76.81 214 ASP A N 1
ATOM 1638 C CA . ASP A 1 214 ? -2.296 1.308 22.074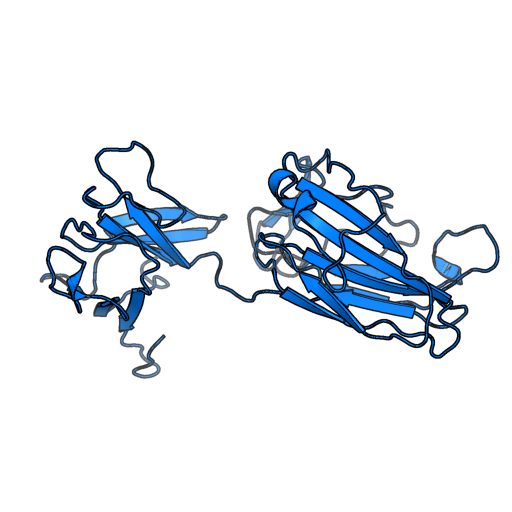 1.00 76.81 214 ASP A CA 1
ATOM 1639 C C . ASP A 1 214 ? -1.311 0.315 22.682 1.00 76.81 214 ASP A C 1
ATOM 1641 O O . ASP A 1 214 ? -1.259 -0.858 22.320 1.00 76.81 214 ASP A O 1
ATOM 1645 N N . SER A 1 215 ? -0.520 0.807 23.622 1.00 66.94 215 SER A N 1
ATOM 1646 C CA . SER A 1 215 ? 0.464 0.029 24.354 1.00 66.94 215 SER A CA 1
ATOM 1647 C C . SER A 1 215 ? -0.183 -0.612 25.580 1.00 66.94 215 SER A C 1
ATOM 1649 O O . SER A 1 215 ? -0.938 0.021 26.315 1.00 66.94 215 SER A O 1
ATOM 1651 N N . THR A 1 216 ? 0.168 -1.862 25.877 1.00 62.22 216 THR A N 1
ATOM 1652 C CA . THR A 1 216 ? -0.181 -2.481 27.168 1.00 62.22 216 THR A CA 1
ATOM 1653 C C . THR A 1 216 ? 0.663 -1.934 28.325 1.00 62.22 216 THR A C 1
ATOM 1655 O O . THR A 1 216 ? 0.347 -2.188 29.485 1.00 62.22 216 THR A O 1
ATOM 1658 N N . ASN A 1 217 ? 1.724 -1.167 28.040 1.00 64.44 217 ASN A N 1
ATOM 1659 C CA . ASN A 1 217 ? 2.531 -0.499 29.053 1.00 64.44 217 ASN A CA 1
ATOM 1660 C C . ASN A 1 217 ? 1.839 0.789 29.509 1.00 64.44 217 ASN A C 1
ATOM 1662 O O . ASN A 1 217 ? 1.812 1.774 28.773 1.00 64.44 217 ASN A O 1
ATOM 1666 N N . SER A 1 218 ? 1.351 0.797 30.751 1.00 61.34 218 SER A N 1
ATOM 1667 C CA . SER A 1 218 ? 0.618 1.909 31.367 1.00 61.34 218 SER A CA 1
ATOM 1668 C C . SER A 1 218 ? 1.322 3.272 31.316 1.00 61.34 218 SER A C 1
ATOM 1670 O O . SER A 1 218 ? 0.646 4.286 31.447 1.00 61.34 218 SER A O 1
ATOM 1672 N N . LEU A 1 219 ? 2.647 3.325 31.120 1.00 58.47 219 LEU A N 1
ATOM 1673 C CA . LEU A 1 219 ? 3.398 4.582 30.989 1.00 58.47 219 LEU A CA 1
ATOM 1674 C C . LEU A 1 219 ? 3.337 5.193 29.581 1.00 58.47 219 LEU A C 1
ATOM 1676 O O . LEU A 1 219 ? 3.531 6.395 29.432 1.00 58.47 219 LEU A O 1
ATOM 1680 N N . THR A 1 220 ? 3.096 4.383 28.549 1.00 62.62 220 THR A N 1
ATOM 1681 C CA . THR A 1 220 ? 3.064 4.820 27.139 1.00 62.62 220 THR A CA 1
ATOM 1682 C C . THR A 1 220 ? 1.711 4.609 26.477 1.00 62.62 220 THR A C 1
ATOM 1684 O O . THR A 1 220 ? 1.548 4.878 25.288 1.00 62.62 220 THR A O 1
ATOM 1687 N N . ALA A 1 221 ? 0.745 4.112 27.236 1.00 69.00 221 ALA A N 1
ATOM 1688 C CA . ALA A 1 221 ? -0.559 3.776 26.724 1.00 69.00 221 ALA A CA 1
ATOM 1689 C C . ALA A 1 221 ? -1.384 5.032 26.407 1.00 69.00 221 ALA A C 1
ATOM 1691 O O . ALA A 1 221 ? -1.406 6.002 27.173 1.00 69.00 221 ALA A O 1
ATOM 1692 N N . LEU A 1 222 ? -2.071 5.014 25.269 1.00 72.88 222 LEU A N 1
ATOM 1693 C CA . LEU A 1 222 ? -2.992 6.071 24.884 1.00 72.88 222 LEU A CA 1
ATOM 1694 C C . LEU A 1 222 ? -4.283 5.878 25.680 1.00 72.88 222 LEU A C 1
ATOM 1696 O O . LEU A 1 222 ? -4.926 4.830 25.643 1.00 72.88 222 LEU A O 1
ATOM 1700 N N . ARG A 1 223 ? -4.639 6.884 26.474 1.00 79.56 223 ARG A N 1
ATOM 1701 C CA . ARG A 1 223 ? -5.833 6.880 27.321 1.00 79.56 223 ARG A CA 1
ATOM 1702 C C . ARG A 1 223 ? -6.681 8.091 26.968 1.00 79.56 223 ARG A C 1
ATOM 1704 O O . ARG A 1 223 ? -6.142 9.183 26.802 1.00 79.56 223 ARG A O 1
ATOM 1711 N N . TYR A 1 224 ? -7.983 7.875 26.820 1.00 86.88 224 TYR A N 1
ATOM 1712 C CA . TYR A 1 224 ? -8.932 8.897 26.389 1.00 86.88 224 TYR A CA 1
ATOM 1713 C C . TYR A 1 224 ? -9.859 9.275 27.547 1.00 86.88 224 TYR A C 1
ATOM 1715 O O . TYR A 1 224 ? -10.407 8.401 28.219 1.00 86.88 224 TYR A O 1
ATOM 1723 N N . ASP A 1 225 ? -10.070 10.572 27.748 1.00 88.75 225 ASP A N 1
ATOM 1724 C CA . ASP A 1 225 ? -11.006 11.121 28.736 1.00 88.75 225 ASP A CA 1
ATOM 1725 C C . ASP A 1 225 ? -12.454 10.970 28.280 1.00 88.75 225 ASP A C 1
ATOM 1727 O O . ASP A 1 225 ? -13.369 10.899 29.093 1.00 88.75 225 ASP A O 1
ATOM 1731 N N . SER A 1 226 ? -12.693 10.972 26.969 1.00 90.44 226 SER A N 1
ATOM 1732 C CA . SER A 1 226 ? -13.987 10.612 26.392 1.00 90.44 226 SER A CA 1
ATOM 1733 C C . SER A 1 226 ? -13.863 10.305 24.905 1.00 90.44 226 SER A C 1
ATOM 1735 O O . SER A 1 226 ? -12.924 10.740 24.238 1.00 90.44 226 SER A O 1
ATOM 1737 N N . ILE A 1 227 ? -14.833 9.560 24.380 1.00 92.44 227 ILE A N 1
ATOM 1738 C CA . ILE A 1 227 ? -14.925 9.213 22.960 1.00 92.44 227 ILE A CA 1
ATOM 1739 C C . ILE A 1 227 ? -16.308 9.622 22.468 1.00 92.44 227 ILE A C 1
ATOM 1741 O O . ILE A 1 227 ? -17.319 9.121 22.964 1.00 92.44 227 ILE A O 1
ATOM 1745 N N . LYS A 1 228 ? -16.372 10.529 21.495 1.00 94.00 228 LYS A N 1
ATOM 1746 C CA . LYS A 1 228 ? -17.627 10.981 20.889 1.00 94.00 228 LYS A CA 1
ATOM 1747 C C . LYS A 1 228 ? -17.825 10.333 19.526 1.00 94.00 228 LYS A C 1
ATOM 1749 O O . LYS A 1 228 ? -16.925 10.348 18.695 1.00 94.00 228 LYS A O 1
ATOM 1754 N N . TRP A 1 229 ? -19.022 9.816 19.301 1.00 94.62 229 TRP A N 1
ATOM 1755 C CA . TRP A 1 229 ? -19.466 9.194 18.063 1.00 94.62 229 TRP A CA 1
ATOM 1756 C C . TRP A 1 229 ? -20.571 10.039 17.438 1.00 94.62 229 TRP A C 1
ATOM 1758 O O . TRP A 1 229 ? -21.598 10.286 18.068 1.00 94.62 229 TRP A O 1
ATOM 1768 N N . ASP A 1 230 ? -20.377 10.457 16.194 1.00 94.81 230 ASP A N 1
ATOM 1769 C CA . ASP A 1 230 ? -21.322 11.243 15.405 1.00 94.81 230 ASP A CA 1
ATOM 1770 C C . ASP A 1 230 ? -21.685 10.490 14.116 1.00 94.81 230 ASP A C 1
ATOM 1772 O O . ASP A 1 230 ? -20.812 9.953 13.433 1.00 94.81 230 ASP A O 1
ATOM 1776 N N . VAL A 1 231 ? -22.959 10.527 13.723 1.00 93.88 231 VAL A N 1
ATOM 1777 C CA . VAL A 1 231 ? -23.407 10.166 12.369 1.00 93.88 231 VAL A CA 1
ATOM 1778 C C . VAL A 1 231 ? -23.700 11.462 11.621 1.00 93.88 231 VAL A C 1
ATOM 1780 O O . VAL A 1 231 ? -24.571 12.232 12.012 1.00 93.88 231 VAL A O 1
ATOM 1783 N N . LEU A 1 232 ? -22.955 11.724 10.548 1.00 92.12 232 LEU A N 1
ATOM 1784 C CA . LEU A 1 232 ? -22.941 13.026 9.875 1.00 92.12 232 LEU A CA 1
ATOM 1785 C C . LEU A 1 232 ? -24.042 13.194 8.821 1.00 92.12 232 LEU A C 1
ATOM 1787 O O . LEU A 1 232 ? -24.281 14.309 8.361 1.00 92.12 232 LEU A O 1
ATOM 1791 N N . ASN A 1 233 ? -24.687 12.109 8.394 1.00 93.31 233 ASN A N 1
ATOM 1792 C CA . ASN A 1 233 ? -25.761 12.140 7.406 1.00 93.31 233 ASN A CA 1
ATOM 1793 C C . ASN A 1 233 ? -26.820 11.077 7.700 1.00 93.31 233 ASN A C 1
ATOM 1795 O O . ASN A 1 233 ? -26.492 9.967 8.112 1.00 93.31 233 ASN A O 1
ATOM 1799 N N . ASN A 1 234 ? -28.085 11.413 7.425 1.00 91.88 234 ASN A N 1
ATOM 1800 C CA . ASN A 1 234 ? -29.228 10.502 7.539 1.00 91.88 234 ASN A CA 1
ATOM 1801 C C . ASN A 1 234 ? -29.333 9.813 8.916 1.00 91.88 234 ASN A C 1
ATOM 1803 O O . ASN A 1 234 ? -29.691 8.640 9.007 1.00 91.88 234 ASN A O 1
ATOM 1807 N N . VAL A 1 235 ? -29.018 10.548 9.990 1.00 91.44 235 VAL A N 1
ATOM 1808 C CA . VAL A 1 235 ? -29.006 10.041 11.375 1.00 91.44 235 VAL A CA 1
ATOM 1809 C C . VAL A 1 235 ? -30.351 9.449 11.808 1.00 91.44 235 VAL A C 1
ATOM 1811 O O . VAL A 1 235 ? -30.390 8.462 12.533 1.00 91.44 235 VAL A O 1
ATOM 1814 N N . THR A 1 236 ? -31.453 9.971 11.265 1.00 94.25 236 THR A N 1
ATOM 1815 C CA . THR A 1 236 ? -32.824 9.500 11.512 1.00 94.25 236 THR A CA 1
ATOM 1816 C C . THR A 1 236 ? -33.070 8.054 11.085 1.00 94.25 236 THR A C 1
ATOM 1818 O O . THR A 1 236 ? -34.056 7.464 11.514 1.00 94.25 236 THR A O 1
ATOM 1821 N N . ASN A 1 237 ? -32.202 7.481 10.246 1.00 94.81 237 ASN A N 1
ATOM 1822 C CA . ASN A 1 237 ? -32.316 6.091 9.809 1.00 94.81 237 ASN A CA 1
ATOM 1823 C C . ASN A 1 237 ? -31.689 5.104 10.803 1.00 94.81 237 ASN A C 1
ATOM 1825 O O . ASN A 1 237 ? -31.858 3.900 10.627 1.00 94.81 237 ASN A O 1
ATOM 1829 N N . PHE A 1 238 ? -30.959 5.581 11.815 1.00 94.25 238 PHE A N 1
ATOM 1830 C CA . PHE A 1 238 ? -30.397 4.734 12.862 1.00 94.25 238 PHE A CA 1
ATOM 1831 C C . PHE A 1 238 ? -31.403 4.529 13.985 1.00 94.25 238 PHE A C 1
ATOM 1833 O O . PHE A 1 238 ? -32.046 5.471 14.445 1.00 94.25 238 PHE A O 1
ATOM 1840 N N . VAL A 1 239 ? -31.492 3.295 14.467 1.00 94.62 239 VAL A N 1
ATOM 1841 C CA . VAL A 1 239 ? -32.241 2.958 15.674 1.00 94.62 239 VAL A CA 1
ATOM 1842 C C . VAL A 1 239 ? -31.295 2.262 16.654 1.00 94.62 239 VAL A C 1
ATOM 1844 O O . VAL A 1 239 ? -30.729 1.236 16.279 1.00 94.62 239 VAL A O 1
ATOM 1847 N N . PRO A 1 240 ? -31.125 2.782 17.885 1.00 94.44 240 PRO A N 1
ATOM 1848 C CA . PRO A 1 240 ? -31.705 4.030 18.391 1.00 94.44 240 PRO A CA 1
ATOM 1849 C C . PRO A 1 240 ? -31.151 5.275 17.673 1.00 94.44 240 PRO A C 1
ATOM 1851 O O . PRO A 1 240 ? -29.977 5.335 17.318 1.00 94.44 240 PRO A O 1
ATOM 1854 N N . ASN A 1 241 ? -32.001 6.290 17.490 1.00 92.31 241 ASN A N 1
ATOM 1855 C CA . ASN A 1 241 ? -31.607 7.592 16.944 1.00 92.31 241 ASN A CA 1
ATOM 1856 C C . ASN A 1 241 ? -31.082 8.492 18.075 1.00 92.31 241 ASN A C 1
ATOM 1858 O O . ASN A 1 241 ? -31.738 9.449 18.482 1.00 92.31 241 ASN A O 1
ATOM 1862 N N . ASN A 1 242 ? -29.946 8.116 18.658 1.00 93.94 242 ASN A N 1
ATOM 1863 C CA . ASN A 1 242 ? -29.361 8.771 19.834 1.00 93.94 242 ASN A CA 1
ATOM 1864 C C . ASN A 1 242 ? -27.973 9.371 19.557 1.00 93.94 242 ASN A C 1
ATOM 1866 O O . ASN A 1 242 ? -27.253 9.701 20.497 1.00 93.94 242 ASN A O 1
ATOM 1870 N N . PHE A 1 243 ? -27.585 9.510 18.288 1.00 93.56 243 PHE A N 1
ATOM 1871 C CA . PHE A 1 243 ? -26.343 10.183 17.929 1.00 93.56 243 PHE A CA 1
ATOM 1872 C C . PHE A 1 243 ? -26.489 11.711 18.064 1.00 93.56 243 PHE A C 1
ATOM 1874 O O . PHE A 1 243 ? -27.514 12.260 17.658 1.00 93.56 243 PHE A O 1
ATOM 1881 N N . PRO A 1 244 ? -25.463 12.418 18.573 1.00 94.94 244 PRO A N 1
ATOM 1882 C CA . PRO A 1 244 ? -24.164 11.885 18.977 1.00 94.94 244 PRO A CA 1
ATOM 1883 C C . PRO A 1 244 ? -24.165 11.153 20.320 1.00 94.94 244 PRO A C 1
ATOM 1885 O O . PRO A 1 244 ? -24.817 11.576 21.270 1.00 94.94 244 PRO A O 1
ATOM 1888 N N . VAL A 1 245 ? -23.337 10.112 20.420 1.00 95.81 245 VAL A N 1
ATOM 1889 C CA . VAL A 1 245 ? -23.121 9.355 21.661 1.00 95.81 245 VAL A CA 1
ATOM 1890 C C . VAL A 1 245 ? -21.738 9.666 22.213 1.00 95.81 245 VAL A C 1
ATOM 1892 O O . VAL A 1 245 ? -20.752 9.639 21.481 1.00 95.81 245 VAL A O 1
ATOM 1895 N N . MET A 1 246 ? -21.650 9.950 23.510 1.00 93.62 246 MET A N 1
ATOM 1896 C CA . MET A 1 246 ? -20.388 10.228 24.190 1.00 93.62 246 MET A CA 1
ATOM 1897 C C . MET A 1 246 ? -20.111 9.163 25.248 1.00 93.62 246 MET A C 1
ATOM 1899 O O . MET A 1 246 ? -20.862 9.034 26.211 1.00 93.62 246 MET A O 1
ATOM 1903 N N . ILE A 1 247 ? -19.023 8.417 25.070 1.00 93.44 247 ILE A N 1
ATOM 1904 C CA . ILE A 1 247 ? -18.502 7.471 26.056 1.00 93.44 247 ILE A CA 1
ATOM 1905 C C . ILE A 1 247 ? -17.610 8.241 27.025 1.00 93.44 247 ILE A C 1
ATOM 1907 O O . ILE A 1 247 ? -16.734 9.000 26.6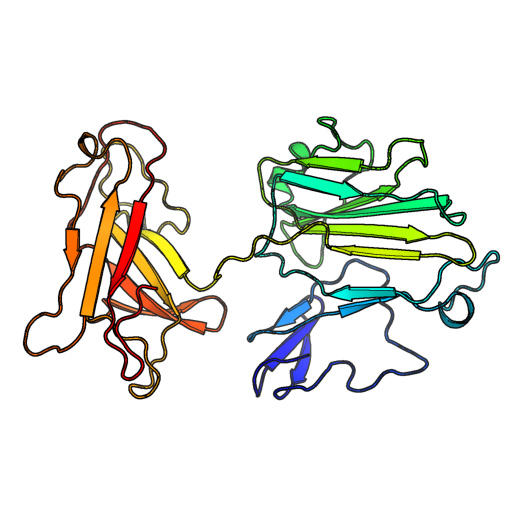02 1.00 93.44 247 ILE A O 1
ATOM 1911 N N . ARG A 1 248 ? -17.835 8.035 28.322 1.00 92.50 248 ARG A N 1
ATOM 1912 C CA . ARG A 1 248 ? -17.055 8.617 29.417 1.00 92.50 248 ARG A CA 1
ATOM 1913 C C . ARG A 1 248 ? -16.544 7.504 30.344 1.00 92.50 248 ARG A C 1
ATOM 1915 O O . ARG A 1 248 ? -17.124 6.417 30.330 1.00 92.50 248 ARG A O 1
ATOM 1922 N N . PRO A 1 249 ? -15.488 7.755 31.133 1.00 90.31 249 PRO A N 1
ATOM 1923 C CA . PRO A 1 249 ? -15.012 6.832 32.149 1.00 90.31 249 PRO A CA 1
ATOM 1924 C C . PRO A 1 249 ? -16.123 6.561 33.161 1.00 90.31 249 PRO A C 1
ATOM 1926 O O . PRO A 1 249 ? -16.917 7.453 33.477 1.00 90.31 249 PRO A O 1
ATOM 1929 N N . THR A 1 250 ? -16.170 5.337 33.675 1.00 87.94 250 THR A N 1
ATOM 1930 C CA . THR A 1 250 ? -17.071 4.989 34.776 1.00 87.94 250 THR A CA 1
ATOM 1931 C C . THR A 1 250 ? -16.255 5.024 36.063 1.00 87.94 250 THR A C 1
ATOM 1933 O O . THR A 1 250 ? -15.223 4.361 36.111 1.00 87.94 250 THR A O 1
ATOM 1936 N N . PRO A 1 251 ? -16.660 5.772 37.107 1.00 87.62 251 PRO A N 1
ATOM 1937 C CA . PRO A 1 251 ? -15.929 5.774 38.371 1.00 87.62 251 PRO A CA 1
ATOM 1938 C C . PRO A 1 251 ? -15.704 4.340 38.891 1.00 87.62 251 PRO A C 1
ATOM 1940 O O . PRO A 1 251 ? -16.653 3.551 38.871 1.00 87.62 251 PRO A O 1
ATOM 1943 N N . PRO A 1 252 ? -14.490 3.989 39.364 1.00 88.44 252 PRO A N 1
ATOM 1944 C CA . PRO A 1 252 ? -13.370 4.869 39.722 1.00 88.44 252 PRO A CA 1
ATOM 1945 C C . PRO A 1 252 ? -12.380 5.185 38.583 1.00 88.44 252 PRO A C 1
ATOM 1947 O O . PRO A 1 252 ? -11.349 5.806 38.840 1.00 88.44 252 PRO A O 1
ATOM 1950 N N . ASP A 1 253 ? -12.652 4.763 37.348 1.00 86.31 253 ASP A N 1
ATOM 1951 C CA . ASP A 1 253 ? -11.709 4.928 36.247 1.00 86.31 253 ASP A CA 1
ATOM 1952 C C . ASP A 1 253 ? -11.526 6.401 35.868 1.00 86.31 253 ASP A C 1
ATOM 1954 O O . ASP A 1 253 ? -12.487 7.156 35.721 1.00 86.31 253 ASP A O 1
ATOM 1958 N N . LEU A 1 254 ? -10.269 6.799 35.660 1.00 84.19 254 LEU A N 1
ATOM 1959 C CA . LEU A 1 254 ? -9.914 8.145 35.195 1.00 84.19 254 LEU A CA 1
ATOM 1960 C C . LEU A 1 254 ? -10.084 8.309 33.679 1.00 84.19 254 LEU A C 1
ATOM 1962 O O . LEU A 1 254 ? -10.263 9.421 33.196 1.00 84.19 254 LEU A O 1
ATOM 1966 N N . TYR A 1 255 ? -10.044 7.201 32.938 1.00 87.19 255 TYR A N 1
ATOM 1967 C CA . TYR A 1 255 ? -10.079 7.171 31.478 1.00 87.19 255 TYR A CA 1
ATOM 1968 C C . TYR A 1 255 ? -11.046 6.099 30.984 1.00 87.19 255 TYR A C 1
ATOM 1970 O O . TYR A 1 255 ? -11.331 5.131 31.695 1.00 87.19 255 TYR A O 1
ATOM 1978 N N . VAL A 1 256 ? -11.522 6.251 29.748 1.00 89.19 256 VAL A N 1
ATOM 1979 C CA . VAL A 1 256 ? -12.350 5.242 29.085 1.00 89.19 256 VAL A CA 1
ATOM 1980 C C . VAL A 1 256 ? -11.536 3.955 28.961 1.00 89.19 256 VAL A C 1
ATOM 1982 O O . VAL A 1 256 ? -10.479 3.942 28.322 1.00 89.19 256 VAL A O 1
ATOM 1985 N N . GLN A 1 257 ? -12.023 2.881 29.583 1.00 87.81 257 GLN A N 1
ATOM 1986 C CA . GLN A 1 257 ? -11.381 1.574 29.506 1.00 87.81 257 GLN A CA 1
ATOM 1987 C C . GLN A 1 257 ? -11.658 0.928 28.146 1.00 87.81 257 GLN A C 1
ATOM 1989 O O . GLN A 1 257 ? -12.788 1.012 27.656 1.00 87.81 257 GLN A O 1
ATOM 1994 N N . PRO A 1 258 ? -10.652 0.296 27.522 1.00 88.38 258 PRO A N 1
ATOM 1995 C CA . PRO A 1 258 ? -10.884 -0.473 26.315 1.00 88.38 258 PRO A CA 1
ATOM 1996 C C . PRO A 1 258 ? -11.638 -1.766 26.630 1.00 88.38 258 PRO A C 1
ATOM 1998 O O . PRO A 1 258 ? -11.413 -2.395 27.663 1.00 88.38 258 PRO A O 1
ATOM 2001 N N . ASP A 1 259 ? -12.480 -2.208 25.699 1.00 86.69 259 ASP A N 1
ATOM 2002 C CA . ASP A 1 259 ? -13.208 -3.476 25.807 1.00 86.69 259 ASP A CA 1
ATOM 2003 C C . ASP A 1 259 ? -12.247 -4.673 25.797 1.00 86.69 259 ASP A C 1
ATOM 2005 O O . ASP A 1 259 ? -12.510 -5.719 26.385 1.00 86.69 259 ASP A O 1
ATOM 2009 N N . SER A 1 260 ? -11.154 -4.548 25.037 1.00 85.94 260 SER A N 1
ATOM 2010 C CA . SER A 1 260 ? -10.128 -5.577 24.869 1.00 85.94 260 SER A CA 1
ATOM 2011 C C . SER A 1 260 ? -8.875 -4.997 24.216 1.00 85.94 260 SER A C 1
ATOM 2013 O O . SER A 1 260 ? -8.927 -3.946 23.572 1.00 85.94 260 SER A O 1
ATOM 2015 N N . THR A 1 261 ? -7.761 -5.717 24.329 1.00 84.31 261 THR A N 1
ATOM 2016 C CA . THR A 1 261 ? -6.535 -5.450 23.574 1.00 84.31 261 THR A CA 1
ATOM 2017 C C . THR A 1 261 ? -6.163 -6.667 22.734 1.00 84.31 261 THR A C 1
ATOM 2019 O O . THR A 1 261 ? -6.363 -7.811 23.144 1.00 84.31 261 THR A O 1
ATOM 2022 N N . ASN A 1 262 ? -5.655 -6.442 21.525 1.00 82.94 262 ASN A N 1
ATOM 2023 C CA . ASN A 1 262 ? -5.110 -7.503 20.678 1.00 82.94 262 ASN A CA 1
ATOM 2024 C C . ASN A 1 262 ? -4.023 -6.952 19.747 1.00 82.94 262 ASN A C 1
ATOM 2026 O O . ASN A 1 262 ? -3.655 -5.785 19.838 1.00 82.94 262 ASN A O 1
ATOM 2030 N N . ILE A 1 263 ? -3.475 -7.801 18.875 1.00 79.06 263 ILE A N 1
ATOM 2031 C CA . ILE A 1 263 ? -2.490 -7.388 17.873 1.00 79.06 263 ILE A CA 1
ATOM 2032 C C . ILE A 1 263 ? -3.190 -7.226 16.521 1.00 79.06 263 ILE A C 1
ATOM 2034 O O . ILE A 1 263 ? -3.811 -8.164 16.013 1.00 79.06 263 ILE A O 1
ATOM 2038 N N . ARG A 1 264 ? -3.059 -6.045 15.911 1.00 73.44 264 ARG A N 1
ATOM 2039 C CA . ARG A 1 264 ? -3.436 -5.772 14.518 1.00 73.44 264 ARG A CA 1
ATOM 2040 C C . ARG A 1 264 ? -2.200 -5.300 13.766 1.00 73.44 264 ARG A C 1
ATOM 2042 O O . ARG A 1 264 ? -1.499 -4.412 14.232 1.00 73.44 264 ARG A O 1
ATOM 2049 N N . ASN A 1 265 ? -1.929 -5.901 12.607 1.00 69.06 265 ASN A N 1
ATOM 2050 C CA . ASN A 1 265 ? -0.793 -5.533 11.751 1.00 69.06 265 ASN A CA 1
ATOM 2051 C C . ASN A 1 265 ? 0.550 -5.467 12.515 1.00 69.06 265 ASN A C 1
ATOM 2053 O O . ASN A 1 265 ? 1.318 -4.525 12.349 1.00 69.06 265 ASN A O 1
ATOM 2057 N N . GLY A 1 266 ? 0.797 -6.434 13.410 1.00 69.31 266 GLY A N 1
ATOM 2058 C CA . GLY A 1 266 ? 2.019 -6.496 14.224 1.00 69.31 266 GLY A CA 1
ATOM 2059 C C . GLY A 1 266 ? 2.086 -5.506 15.394 1.00 69.31 266 GLY A C 1
ATOM 2060 O O . GLY A 1 266 ? 3.031 -5.564 16.175 1.00 69.31 266 GLY A O 1
ATOM 2061 N N . LYS A 1 267 ? 1.083 -4.634 15.572 1.00 73.12 267 LYS A N 1
ATOM 2062 C CA . LYS A 1 267 ? 1.031 -3.647 16.659 1.00 73.12 267 LYS A CA 1
ATOM 2063 C C . LYS A 1 267 ? -0.063 -3.962 17.681 1.00 73.12 267 LYS A C 1
ATOM 2065 O O . LYS A 1 267 ? -1.139 -4.418 17.289 1.00 73.12 267 LYS A O 1
ATOM 2070 N N . PRO A 1 268 ? 0.179 -3.717 18.980 1.00 80.19 268 PRO A N 1
ATOM 2071 C CA . PRO A 1 268 ? -0.878 -3.786 19.976 1.00 80.19 268 PRO A CA 1
ATOM 2072 C C . PRO A 1 268 ? -1.901 -2.666 19.722 1.00 80.19 268 PRO A C 1
ATOM 2074 O O . PRO A 1 268 ? -1.546 -1.531 19.393 1.00 80.19 268 PRO A O 1
ATOM 2077 N N . VAL A 1 269 ? -3.182 -3.013 19.820 1.00 84.81 269 VAL A N 1
ATOM 2078 C CA . VAL A 1 269 ? -4.310 -2.094 19.667 1.00 84.81 269 VAL A CA 1
ATOM 2079 C C . VAL A 1 269 ? -5.325 -2.305 20.785 1.00 84.81 269 VAL A C 1
ATOM 2081 O O . VAL A 1 269 ? -5.482 -3.419 21.295 1.00 84.81 269 VAL A O 1
ATOM 2084 N N . ALA A 1 270 ? -6.038 -1.240 21.130 1.00 87.00 270 ALA A N 1
ATOM 2085 C CA . ALA A 1 270 ? -7.118 -1.235 22.106 1.00 87.00 270 ALA A CA 1
ATOM 2086 C C . ALA A 1 270 ? -8.463 -0.970 21.423 1.00 87.00 270 ALA A C 1
ATOM 2088 O O . ALA A 1 270 ? -8.564 -0.092 20.565 1.00 87.00 270 ALA A O 1
ATOM 2089 N N . TRP A 1 271 ? -9.486 -1.739 21.799 1.00 87.62 271 TRP A N 1
ATOM 2090 C CA . TRP A 1 271 ? -10.829 -1.683 21.220 1.00 87.62 271 TRP A CA 1
ATOM 2091 C C . TRP A 1 271 ? -11.793 -0.877 22.074 1.00 87.62 271 TRP A C 1
ATOM 2093 O O . TRP A 1 271 ? -11.804 -1.019 23.292 1.00 87.62 271 TRP A O 1
ATOM 2103 N N . TYR A 1 272 ? -12.658 -0.115 21.415 1.00 90.19 272 TYR A N 1
ATOM 2104 C CA . TYR A 1 272 ? -13.728 0.659 22.030 1.00 90.19 272 TYR A CA 1
ATOM 2105 C C . TYR A 1 272 ? -15.017 0.472 21.242 1.00 90.19 272 TYR A C 1
ATOM 2107 O O . TYR A 1 272 ? -15.030 0.620 20.016 1.00 90.19 272 TYR A O 1
ATOM 2115 N N . SER A 1 273 ? -16.113 0.195 21.937 1.00 90.88 273 SER A N 1
ATOM 2116 C CA . SER A 1 273 ? -17.412 -0.054 21.317 1.00 90.88 273 SER A CA 1
ATOM 2117 C C . SER A 1 273 ? -18.481 0.864 21.874 1.00 90.88 273 SER A C 1
ATOM 2119 O O . SER A 1 273 ? -18.437 1.272 23.034 1.00 90.88 273 SER A O 1
ATOM 2121 N N . LEU A 1 274 ? -19.496 1.159 21.062 1.00 92.12 274 LEU A N 1
ATOM 2122 C CA . LEU A 1 274 ? -20.721 1.724 21.615 1.00 92.12 274 LEU A CA 1
ATOM 2123 C C . LEU A 1 274 ? -21.458 0.648 22.431 1.00 92.12 274 LEU A C 1
ATOM 2125 O O . LEU A 1 274 ? -21.562 -0.492 21.976 1.00 92.12 274 LEU A O 1
ATOM 2129 N N . PRO A 1 275 ? -22.011 0.988 23.609 1.00 86.38 275 PRO A N 1
ATOM 2130 C CA . PRO A 1 275 ? -22.662 0.009 24.482 1.00 86.38 275 PRO A CA 1
ATOM 2131 C C . PRO A 1 275 ? -23.987 -0.520 23.912 1.00 86.38 275 PRO A C 1
ATOM 2133 O O . PRO A 1 275 ? -24.452 -1.583 24.313 1.00 86.38 275 PRO A O 1
ATOM 2136 N N . SER A 1 276 ? -24.612 0.211 22.984 1.00 90.56 276 SER A N 1
ATOM 2137 C CA . SER A 1 276 ? -25.881 -0.168 22.358 1.00 90.56 276 SER A CA 1
ATOM 2138 C C . SER A 1 276 ? -25.681 -0.892 21.026 1.00 90.56 276 SER A C 1
ATOM 2140 O O . SER A 1 276 ? -24.735 -0.620 20.286 1.00 90.56 276 SER A O 1
ATOM 2142 N N . MET A 1 277 ? -26.635 -1.764 20.699 1.00 92.06 277 MET A N 1
ATOM 2143 C CA . MET A 1 277 ? -26.832 -2.275 19.343 1.00 92.06 277 MET A CA 1
ATOM 2144 C C . MET A 1 277 ? -27.585 -1.244 18.503 1.00 92.06 277 MET A C 1
ATOM 2146 O O . MET A 1 277 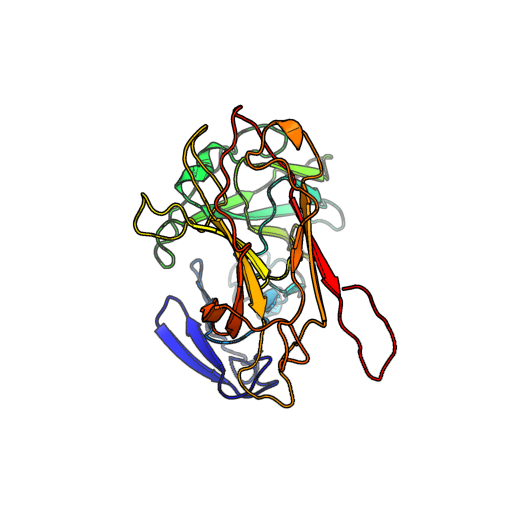? -28.482 -0.568 19.009 1.00 92.06 277 MET A O 1
ATOM 2150 N N . TYR A 1 278 ? -27.253 -1.179 17.220 1.00 93.69 278 TYR A N 1
ATOM 2151 C CA . TYR A 1 278 ? -27.883 -0.314 16.233 1.00 93.69 278 TYR A CA 1
ATOM 2152 C C . TYR A 1 278 ? -28.386 -1.130 15.051 1.00 93.69 278 TYR A C 1
ATOM 2154 O O . TYR A 1 278 ? -27.822 -2.167 14.725 1.00 93.69 278 TYR A O 1
ATOM 2162 N N . TYR A 1 279 ? -29.407 -0.646 14.363 1.00 93.12 279 TYR A N 1
ATOM 2163 C CA . TYR A 1 279 ? -29.704 -1.064 12.996 1.00 93.12 279 TYR A CA 1
ATOM 2164 C C . TYR A 1 279 ? -30.068 0.157 12.156 1.00 93.12 279 TYR A C 1
ATOM 2166 O O . TYR A 1 279 ? -30.410 1.213 12.694 1.00 93.12 279 TYR A O 1
ATOM 2174 N N . VAL A 1 280 ? -29.976 0.014 10.834 1.00 93.31 280 VAL A N 1
ATOM 2175 C CA . VAL A 1 280 ? -30.331 1.076 9.886 1.00 93.31 280 VAL A CA 1
ATOM 2176 C C . VAL A 1 280 ? -31.578 0.680 9.110 1.00 93.31 280 VAL A C 1
ATOM 2178 O O . VAL A 1 280 ? -31.652 -0.440 8.607 1.00 93.31 280 VAL A O 1
ATOM 2181 N N . THR A 1 281 ? -32.548 1.585 9.011 1.00 95.56 281 THR A N 1
ATOM 2182 C CA . THR A 1 281 ? -33.869 1.324 8.408 1.00 95.56 281 THR A CA 1
ATOM 2183 C C . THR A 1 281 ? -33.911 1.518 6.895 1.00 95.56 281 THR A C 1
ATOM 2185 O O . THR A 1 281 ? -34.845 1.057 6.243 1.00 95.56 281 THR A O 1
ATOM 2188 N N . ALA A 1 282 ? -32.893 2.160 6.318 1.00 94.06 282 ALA A N 1
ATOM 2189 C CA . ALA A 1 282 ? -32.781 2.380 4.881 1.00 94.06 282 ALA A CA 1
ATOM 2190 C C . ALA A 1 282 ? -31.379 2.015 4.364 1.00 94.06 282 ALA A C 1
ATOM 2192 O O . ALA A 1 282 ? -30.385 2.248 5.065 1.00 94.06 282 ALA A O 1
ATOM 2193 N N . PRO A 1 283 ? -31.260 1.468 3.142 1.00 91.00 283 PRO A N 1
ATOM 2194 C CA . PRO A 1 283 ? -29.964 1.255 2.510 1.00 91.00 283 PRO A CA 1
ATOM 2195 C C . PRO A 1 283 ? -29.287 2.596 2.189 1.00 91.00 283 PRO A C 1
ATOM 2197 O O . PRO A 1 283 ? -29.948 3.574 1.841 1.00 91.00 283 PRO A O 1
ATOM 2200 N N . GLY A 1 284 ? -27.959 2.649 2.291 1.00 89.25 284 GLY A N 1
ATOM 2201 C CA . GLY A 1 284 ? -27.192 3.850 1.964 1.00 89.25 284 GLY A CA 1
ATOM 2202 C C . GLY A 1 284 ? -25.775 3.845 2.530 1.00 89.25 284 GLY A C 1
ATOM 2203 O O . GLY A 1 284 ? -25.378 2.930 3.249 1.00 89.25 284 GLY A O 1
ATOM 2204 N N . VAL A 1 285 ? -25.019 4.896 2.203 1.00 88.25 285 VAL A N 1
ATOM 2205 C CA . VAL A 1 285 ? -23.686 5.150 2.764 1.00 88.25 285 VAL A CA 1
ATOM 2206 C C . VAL A 1 285 ? -23.803 6.185 3.879 1.00 88.25 285 VAL A C 1
ATOM 2208 O O . VAL A 1 285 ? -24.208 7.328 3.647 1.00 88.25 285 VAL A O 1
ATOM 2211 N N . TYR A 1 286 ? -23.416 5.787 5.086 1.00 88.94 286 TYR A N 1
ATOM 2212 C CA . TYR A 1 286 ? -23.478 6.614 6.287 1.00 88.94 286 TYR A CA 1
ATOM 2213 C C . TYR A 1 286 ? -22.064 6.978 6.740 1.00 88.94 286 TYR A C 1
ATOM 2215 O O . TYR A 1 286 ? -21.192 6.120 6.863 1.00 88.94 286 TYR A O 1
ATOM 2223 N N . ARG A 1 287 ? -21.823 8.268 6.960 1.00 89.38 287 ARG A N 1
ATOM 2224 C CA . ARG A 1 287 ? -20.541 8.820 7.394 1.00 89.38 287 ARG A CA 1
ATOM 2225 C C . ARG A 1 287 ? -20.548 8.926 8.909 1.00 89.38 287 ARG A C 1
ATOM 2227 O O . ARG A 1 287 ? -21.301 9.720 9.468 1.00 89.38 287 ARG A O 1
ATOM 2234 N N . VAL A 1 288 ? -19.688 8.148 9.551 1.00 89.94 288 VAL A N 1
ATOM 2235 C CA . VAL A 1 288 ? -19.475 8.184 10.999 1.00 89.94 288 VAL A CA 1
ATOM 2236 C C . VAL A 1 288 ? -18.193 8.956 11.287 1.00 89.94 288 VAL A C 1
ATOM 2238 O O . VAL A 1 288 ? -17.184 8.755 10.611 1.00 89.94 288 VAL A O 1
ATOM 2241 N N . ARG A 1 289 ? -18.230 9.845 12.278 1.00 90.06 289 ARG A N 1
ATOM 2242 C CA . ARG A 1 289 ? -17.053 10.527 12.823 1.00 90.06 289 ARG A CA 1
ATOM 2243 C C . ARG A 1 289 ? -16.873 10.102 14.272 1.00 90.06 289 ARG A C 1
ATOM 2245 O O . ARG A 1 289 ? -17.831 10.098 15.036 1.00 90.06 289 ARG A O 1
ATOM 2252 N N . ILE A 1 290 ? -15.640 9.771 14.628 1.00 90.44 290 ILE A N 1
ATOM 2253 C CA . ILE A 1 290 ? -15.242 9.449 15.995 1.00 90.44 290 ILE A CA 1
ATOM 2254 C C . ILE A 1 290 ? -14.232 10.512 16.407 1.00 90.44 290 ILE A C 1
ATOM 2256 O O . ILE A 1 290 ? -13.261 10.732 15.688 1.00 90.44 290 ILE A O 1
ATOM 2260 N N . THR A 1 291 ? -14.486 11.199 17.515 1.00 88.75 291 THR A N 1
ATOM 2261 C CA . THR A 1 291 ? -13.588 12.210 18.082 1.00 88.75 291 THR A CA 1
ATOM 2262 C C . THR A 1 291 ? -13.109 11.735 19.442 1.00 88.75 291 THR A C 1
ATOM 2264 O O . THR A 1 291 ? -13.921 11.384 20.303 1.00 88.75 291 THR A O 1
ATOM 2267 N N . LEU A 1 292 ? -11.792 11.723 19.625 1.00 86.75 292 LEU A N 1
ATOM 2268 C CA . LEU A 1 292 ? -11.137 11.293 20.849 1.00 86.75 292 LEU A CA 1
ATOM 2269 C C . LEU A 1 292 ? -10.722 12.527 21.644 1.00 86.75 292 LEU A C 1
ATOM 2271 O O . LEU A 1 292 ? -10.088 13.435 21.116 1.00 86.75 292 LEU A O 1
ATOM 2275 N N . TYR A 1 293 ? -11.085 12.565 22.920 1.00 85.94 293 TYR A N 1
ATOM 2276 C CA . TYR A 1 293 ? -10.670 13.631 23.823 1.00 85.94 293 TYR A CA 1
ATOM 2277 C C . TYR A 1 293 ? -9.650 13.077 24.796 1.00 85.94 293 TYR A C 1
ATOM 2279 O O . TYR A 1 293 ? -9.896 12.056 25.441 1.00 85.94 293 TYR A O 1
ATOM 2287 N N . ARG A 1 294 ? -8.515 13.758 24.905 1.00 81.94 294 ARG A N 1
ATOM 2288 C CA . ARG A 1 294 ? -7.451 13.419 25.838 1.00 81.94 294 ARG A CA 1
ATOM 2289 C C . ARG A 1 294 ? -6.823 14.691 26.383 1.00 81.94 294 ARG A C 1
ATOM 2291 O O . ARG A 1 294 ? -6.494 15.607 25.638 1.00 81.94 294 ARG A O 1
ATOM 2298 N N . THR A 1 295 ? -6.595 14.701 27.681 1.00 71.00 295 THR A N 1
ATOM 2299 C CA . THR A 1 295 ? -5.752 15.661 28.370 1.00 71.00 295 THR A CA 1
ATOM 2300 C C . THR A 1 295 ? -4.310 15.178 28.284 1.00 71.00 295 THR A C 1
ATOM 2302 O O . THR A 1 295 ? -3.981 14.036 28.611 1.00 71.00 295 THR A O 1
ATOM 2305 N N . SER A 1 296 ? -3.432 16.038 27.778 1.00 60.41 296 SER A N 1
ATOM 2306 C CA . SER A 1 296 ? -1.992 15.806 27.787 1.00 60.41 296 SER A CA 1
ATOM 2307 C C . SER A 1 296 ? -1.316 16.869 28.650 1.00 60.41 296 SER A C 1
ATOM 2309 O O . SER A 1 296 ? -1.825 17.983 28.792 1.00 60.41 296 SER A O 1
ATOM 2311 N N . THR A 1 297 ? -0.150 16.548 29.211 1.00 49.91 297 THR A N 1
ATOM 2312 C CA . THR A 1 297 ? 0.708 17.527 29.902 1.00 49.91 297 THR A CA 1
ATOM 2313 C C . THR A 1 297 ? 1.259 18.609 28.965 1.00 49.91 297 THR A C 1
ATOM 2315 O O . THR A 1 297 ? 1.844 19.572 29.447 1.00 49.91 297 THR A O 1
ATOM 2318 N N . GLU A 1 298 ? 1.059 18.474 27.650 1.00 48.19 298 GLU A N 1
ATOM 2319 C CA . GLU A 1 298 ? 1.465 19.437 26.618 1.00 48.19 298 GLU A CA 1
ATOM 2320 C C . GLU A 1 298 ? 0.313 20.371 26.184 1.00 48.19 298 GLU A C 1
ATOM 2322 O O . GLU A 1 298 ? 0.525 21.296 25.405 1.00 48.19 298 GLU A O 1
ATOM 2327 N N . GLY A 1 299 ? -0.893 20.199 26.746 1.00 41.72 299 GLY A N 1
ATOM 2328 C CA . GLY A 1 299 ? -2.088 20.991 26.438 1.00 41.72 299 GLY A CA 1
ATOM 2329 C C . GLY A 1 299 ? -3.270 20.140 25.957 1.00 41.72 299 GLY A C 1
ATOM 2330 O O . GLY A 1 299 ? -3.141 18.943 25.688 1.00 41.72 299 GLY A O 1
ATOM 2331 N N . CYS A 1 300 ? -4.457 20.754 25.881 1.00 37.47 300 CYS A N 1
ATOM 2332 C CA . CYS A 1 300 ? -5.650 20.140 25.291 1.00 37.47 300 CYS A CA 1
ATOM 2333 C C . CYS A 1 300 ? -5.520 20.128 23.762 1.00 37.47 300 CYS A C 1
ATOM 2335 O O . CYS A 1 300 ? -5.889 21.104 23.110 1.00 37.47 300 CYS A O 1
ATOM 2337 N N . GLU A 1 301 ? -5.028 19.037 23.183 1.00 36.81 301 GLU A N 1
ATOM 2338 C CA . GLU A 1 301 ? -5.061 18.833 21.734 1.00 36.81 301 GLU A CA 1
ATOM 2339 C C . GLU A 1 301 ? -6.223 17.904 21.352 1.00 36.81 301 GLU A C 1
ATOM 2341 O O . GLU A 1 301 ? -6.432 16.858 21.967 1.00 36.81 301 GLU A O 1
ATOM 2346 N N . MET A 1 302 ? -7.002 18.299 20.339 1.00 35.38 302 MET A N 1
ATOM 2347 C CA . MET A 1 302 ? -7.935 17.398 19.655 1.00 35.38 302 MET A CA 1
ATOM 2348 C C . MET A 1 302 ? -7.138 16.592 18.624 1.00 35.38 302 MET A C 1
ATOM 2350 O O . MET A 1 302 ? -6.564 17.197 17.719 1.00 35.38 302 MET A O 1
ATOM 2354 N N . GLN A 1 303 ? -7.116 15.262 18.752 1.00 43.41 303 GLN A N 1
ATOM 2355 C CA . GLN A 1 303 ? -6.619 14.341 17.719 1.00 43.41 303 GLN A CA 1
ATOM 2356 C C . GLN A 1 303 ? -7.782 13.628 17.026 1.00 43.41 303 GLN A C 1
ATOM 2358 O O . GLN A 1 303 ? -8.750 13.235 17.722 1.00 43.41 303 GLN A O 1
#

Radius of gyration: 23.93 Å; chains: 1; bounding box: 63×38×67 Å

Secondary structure (DSSP, 8-state):
-BSSSSEEEEETTEEEEEE-TT--SSSS--SSPPP--S---EEESS-B--EEEEPPTTTS---SSSP----EEEEPPPGGG-EEEEEEE---GGG--EEEEEEEEEGGGGGG-EETTB--SSPPEE-TTSTTEEEEEEEE---S--EEEEEEEEEEEEEEEEE-SS-EEEEES------TT-EEEEE-TTSSS-BSS----TT--BEEEEEEE--SSTTT----SEEEEEE-S-GGGEES---SEEE-PPTT-SSPPPSEEEEETTEEEEEEE-SS-BEESS-S---EEEEEE--BTTB--B-

pLDDT: mean 84.82, std 12.55, range [35.38, 98.12]

Sequence (303 aa):
MASEDNTSVYIDGVFAVTLNKGQIYPGAFTSNPTVFLNPTSITADKPICVTQYAQADACTGQISNPRVGDPDMVVLNPIEQNISDIKVFTSTRQAISKQYLNVLMKTSATSTFKIEGVTPATAWQPFTAMPGYSYLRHQFTPTAQTSYRLTADSGFNAIAYGWGNVESYVYSAGTNVRDLNTKLEINNPNTSPTETTPTACTNSPFQFKVYFADSTNSLTALRYDSIKWDVLNNVTNFVPNNFPVMIRPTPPDLYVQPDSTNIRNGKPVAWYSLPSMYYVTAPGVYRVRITLYRTSTEGCEMQ